Protein AF-A0A218YZU5-F1 (afdb_monomer)

Structure (mmCIF, N/CA/C/O backbone):
data_AF-A0A218YZU5-F1
#
_entry.id   AF-A0A218YZU5-F1
#
loop_
_atom_site.group_PDB
_atom_site.id
_atom_site.type_symbol
_atom_site.label_atom_id
_atom_site.label_alt_id
_atom_site.label_comp_id
_atom_site.label_asym_id
_atom_site.label_entity_id
_atom_site.label_seq_id
_atom_site.pdbx_PDB_ins_code
_atom_site.Cartn_x
_atom_site.Cartn_y
_atom_site.Cartn_z
_atom_site.occupancy
_atom_site.B_iso_or_equiv
_atom_site.auth_seq_id
_atom_site.auth_comp_id
_atom_site.auth_asym_id
_atom_site.auth_atom_id
_atom_site.pdbx_PDB_model_num
ATOM 1 N N . MET A 1 1 ? 10.472 -5.896 26.246 1.00 66.56 1 MET A N 1
ATOM 2 C CA . MET A 1 1 ? 10.755 -4.924 25.165 1.00 66.56 1 MET A CA 1
ATOM 3 C C . MET A 1 1 ? 10.360 -5.569 23.846 1.00 66.56 1 MET A C 1
ATOM 5 O O . MET A 1 1 ? 10.774 -6.700 23.621 1.00 66.56 1 MET A O 1
ATOM 9 N N . LEU A 1 2 ? 9.513 -4.929 23.033 1.00 79.88 2 LEU A N 1
ATOM 10 C CA . LEU A 1 2 ? 9.064 -5.497 21.753 1.00 79.88 2 LEU A CA 1
ATOM 11 C C . LEU A 1 2 ? 10.202 -5.484 20.723 1.00 79.88 2 LEU A C 1
ATOM 13 O O . LEU A 1 2 ? 11.034 -4.580 20.743 1.00 79.88 2 LEU A O 1
ATOM 17 N N . ALA A 1 3 ? 10.222 -6.457 19.813 1.00 79.31 3 ALA A N 1
ATOM 18 C CA . ALA A 1 3 ? 11.140 -6.493 18.677 1.00 79.31 3 ALA A CA 1
ATOM 19 C C . ALA A 1 3 ? 10.351 -6.315 17.373 1.00 79.31 3 ALA A C 1
ATOM 21 O O . ALA A 1 3 ? 9.381 -7.032 17.129 1.00 79.31 3 ALA A O 1
ATOM 22 N N . LEU A 1 4 ? 10.761 -5.355 16.543 1.00 77.00 4 LEU A N 1
ATOM 23 C CA . LEU A 1 4 ? 10.222 -5.141 15.205 1.00 77.00 4 LEU A CA 1
ATOM 24 C C . LEU A 1 4 ? 11.226 -5.643 14.169 1.00 77.00 4 LEU A C 1
ATOM 26 O O . LEU A 1 4 ? 12.218 -4.967 13.895 1.00 77.00 4 LEU A O 1
ATOM 30 N N . ILE A 1 5 ? 10.937 -6.793 13.565 1.00 75.50 5 ILE A N 1
ATOM 31 C CA . ILE A 1 5 ? 11.728 -7.347 12.462 1.00 75.50 5 ILE A CA 1
ATOM 32 C C . ILE A 1 5 ? 11.299 -6.663 11.163 1.00 75.50 5 ILE A C 1
ATOM 34 O O . ILE A 1 5 ? 10.113 -6.619 10.829 1.00 75.50 5 ILE A O 1
ATOM 38 N N . SER A 1 6 ? 12.251 -6.064 10.451 1.00 68.88 6 SER A N 1
ATOM 39 C CA . SER A 1 6 ? 11.956 -5.151 9.350 1.00 68.88 6 SER A CA 1
ATOM 40 C C . SER A 1 6 ? 13.030 -5.171 8.273 1.00 68.88 6 SER A C 1
ATOM 42 O O . SER A 1 6 ? 14.162 -4.788 8.529 1.00 68.88 6 SER A O 1
ATOM 44 N N . ALA A 1 7 ? 12.665 -5.424 7.019 1.00 66.12 7 ALA A N 1
ATOM 45 C CA . ALA A 1 7 ? 13.524 -5.039 5.900 1.00 66.12 7 ALA A CA 1
ATOM 46 C C . ALA A 1 7 ? 13.405 -3.524 5.654 1.00 66.12 7 ALA A C 1
ATOM 48 O O . ALA A 1 7 ? 12.304 -3.010 5.473 1.00 66.12 7 ALA A O 1
ATOM 49 N N . THR A 1 8 ? 14.516 -2.785 5.630 1.00 59.00 8 THR A N 1
ATOM 50 C CA . THR A 1 8 ? 14.527 -1.316 5.451 1.00 59.00 8 THR A CA 1
ATOM 51 C C . THR A 1 8 ? 13.774 -0.800 4.212 1.00 59.00 8 THR A C 1
ATOM 53 O O . THR A 1 8 ? 13.049 0.191 4.360 1.00 59.00 8 THR A O 1
ATOM 56 N N . PRO A 1 9 ? 13.866 -1.429 3.018 1.00 61.28 9 PRO A N 1
ATOM 57 C CA . PRO A 1 9 ? 13.090 -0.987 1.859 1.00 61.28 9 PRO A CA 1
ATOM 58 C C . PRO A 1 9 ? 11.632 -1.451 1.912 1.00 61.28 9 PRO A C 1
ATOM 60 O O . PRO A 1 9 ? 10.825 -0.982 1.114 1.00 61.28 9 PRO A O 1
ATOM 63 N N . SER A 1 10 ? 11.282 -2.371 2.821 1.00 62.34 10 SER A N 1
ATOM 64 C CA . SER A 1 10 ? 9.943 -2.939 2.863 1.00 62.34 10 SER A CA 1
ATOM 65 C C . SER A 1 10 ? 8.947 -1.861 3.275 1.00 62.34 10 SER A C 1
ATOM 67 O O . SER A 1 10 ? 9.001 -1.369 4.411 1.00 62.34 10 SER A O 1
ATOM 69 N N . PRO A 1 11 ? 7.993 -1.518 2.393 1.00 60.53 11 PRO A N 1
ATOM 70 C CA . PRO A 1 11 ? 6.936 -0.602 2.768 1.00 60.53 11 PRO A CA 1
ATOM 71 C C . PRO A 1 11 ? 6.106 -1.244 3.886 1.00 60.53 11 PRO A C 1
ATOM 73 O O . PRO A 1 11 ? 5.687 -0.550 4.802 1.00 60.53 11 PRO A O 1
ATOM 76 N N . PHE A 1 12 ? 6.018 -2.582 3.920 1.00 62.28 12 PHE A N 1
ATOM 77 C CA . PHE A 1 12 ? 5.294 -3.314 4.947 1.00 62.28 12 PHE A CA 1
ATOM 78 C C . PHE A 1 12 ? 5.888 -3.196 6.341 1.00 62.28 12 PHE A C 1
ATOM 80 O O . PHE A 1 12 ? 5.170 -3.068 7.323 1.00 62.28 12 PHE A O 1
ATOM 87 N N . ALA A 1 13 ? 7.209 -3.226 6.440 1.00 66.69 13 ALA A N 1
ATOM 88 C CA . ALA A 1 13 ? 7.867 -3.104 7.727 1.00 66.69 13 ALA A CA 1
ATOM 89 C C . ALA A 1 13 ? 7.903 -1.649 8.225 1.00 66.69 13 ALA A C 1
ATOM 91 O O . ALA A 1 13 ? 7.942 -1.393 9.431 1.00 66.69 13 ALA A O 1
ATOM 92 N N . ARG A 1 14 ? 7.822 -0.681 7.298 1.00 71.81 14 ARG A N 1
ATOM 93 C CA . ARG A 1 14 ? 7.632 0.740 7.621 1.00 71.81 14 ARG A CA 1
ATOM 94 C C . ARG A 1 14 ? 6.295 0.981 8.333 1.00 71.81 14 ARG A C 1
ATOM 96 O O . ARG A 1 14 ? 6.273 1.763 9.278 1.00 71.81 14 ARG A O 1
ATOM 103 N N . LYS A 1 15 ? 5.239 0.243 7.955 1.00 67.06 15 LYS A N 1
ATOM 104 C CA . LYS A 1 15 ? 3.901 0.253 8.587 1.00 67.06 15 LYS A CA 1
ATOM 105 C C . LYS A 1 15 ? 3.975 0.138 10.110 1.00 67.06 15 LYS A C 1
ATOM 107 O O . LYS A 1 15 ? 3.544 1.019 10.846 1.00 67.06 15 LYS A O 1
ATOM 112 N N . ASN A 1 16 ? 4.568 -0.961 10.564 1.00 72.31 16 ASN A N 1
ATOM 113 C CA . ASN A 1 16 ? 4.619 -1.326 11.974 1.00 72.31 16 ASN A CA 1
ATOM 114 C C . ASN A 1 16 ? 5.504 -0.363 12.770 1.00 72.31 16 ASN A C 1
ATOM 116 O O . ASN A 1 16 ? 5.234 -0.088 13.933 1.00 72.31 16 ASN A O 1
ATOM 120 N N . ARG A 1 17 ? 6.544 0.181 12.131 1.00 79.12 17 ARG A N 1
ATOM 121 C CA . ARG A 1 17 ? 7.451 1.148 12.752 1.00 79.12 17 ARG A CA 1
ATOM 122 C C . ARG A 1 17 ? 6.737 2.452 13.084 1.00 79.12 17 ARG A C 1
ATOM 124 O O . ARG A 1 17 ? 6.867 2.926 14.202 1.00 79.12 17 ARG A O 1
ATOM 131 N N . ILE A 1 18 ? 5.965 2.983 12.133 1.00 72.12 18 ILE A N 1
ATOM 132 C CA . ILE A 1 18 ? 5.169 4.200 12.337 1.00 72.12 18 ILE A CA 1
ATOM 133 C C . ILE A 1 18 ? 4.151 3.965 13.456 1.00 72.12 18 ILE A C 1
ATOM 135 O O . ILE A 1 18 ? 4.120 4.726 14.412 1.00 72.12 18 ILE A O 1
ATOM 139 N N . ALA A 1 19 ? 3.398 2.863 13.407 1.00 73.56 19 ALA A N 1
ATOM 140 C CA . ALA A 1 19 ? 2.387 2.558 14.421 1.00 73.56 19 ALA A CA 1
ATOM 141 C C . ALA A 1 19 ? 2.953 2.487 15.854 1.00 73.56 19 ALA A C 1
ATOM 143 O O . ALA A 1 19 ? 2.351 3.018 16.784 1.00 73.56 19 ALA A O 1
ATOM 144 N N . LEU A 1 20 ? 4.114 1.848 16.040 1.00 76.88 20 LEU A N 1
ATOM 145 C CA . LEU A 1 20 ? 4.746 1.735 17.358 1.00 76.88 20 LEU A CA 1
ATOM 146 C C . LEU A 1 20 ? 5.268 3.085 17.869 1.00 76.88 20 LEU A C 1
ATOM 148 O O . LEU A 1 20 ? 5.135 3.365 19.059 1.00 76.88 20 LEU A O 1
ATOM 152 N N . ILE A 1 21 ? 5.810 3.925 16.979 1.00 79.56 21 ILE A N 1
ATOM 153 C CA .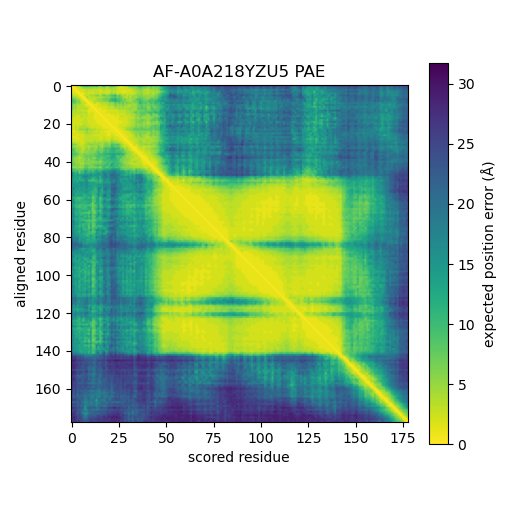 ILE A 1 21 ? 6.268 5.282 17.316 1.00 79.56 21 ILE A CA 1
ATOM 154 C C . ILE A 1 21 ? 5.083 6.163 17.732 1.00 79.56 21 ILE A C 1
ATOM 156 O O . ILE A 1 21 ? 5.111 6.727 18.821 1.00 79.56 21 ILE A O 1
ATOM 160 N N . GLU A 1 22 ? 4.023 6.221 16.921 1.00 69.81 22 GLU A N 1
ATOM 161 C CA . GLU A 1 22 ? 2.836 7.059 17.178 1.00 69.81 22 GLU A CA 1
ATOM 162 C C . GLU A 1 22 ? 2.118 6.694 18.483 1.00 69.81 22 GLU A C 1
ATOM 164 O O . GLU A 1 22 ? 1.532 7.540 19.155 1.00 69.81 22 GLU A O 1
ATOM 169 N N . LYS A 1 23 ? 2.164 5.418 18.874 1.00 73.38 23 LYS A N 1
ATOM 170 C CA . LYS A 1 23 ? 1.561 4.938 20.123 1.00 73.38 23 LYS A CA 1
ATOM 171 C C . LYS A 1 23 ? 2.492 5.047 21.333 1.00 73.38 23 LYS A C 1
ATOM 173 O O . LYS A 1 23 ? 2.110 4.610 22.416 1.00 73.38 23 LYS A O 1
ATOM 178 N N . GLY A 1 24 ? 3.702 5.588 21.167 1.00 79.56 24 GLY A N 1
ATOM 179 C CA . GLY A 1 24 ? 4.696 5.683 22.239 1.00 79.56 24 GLY A CA 1
ATOM 180 C C . GLY A 1 24 ? 5.132 4.318 22.778 1.00 79.56 24 GLY A C 1
ATOM 181 O O . GLY A 1 24 ? 5.534 4.206 23.935 1.00 79.56 24 GLY A O 1
ATOM 182 N N . ILE A 1 25 ? 5.022 3.261 21.970 1.00 80.62 25 ILE A N 1
ATOM 183 C CA . ILE A 1 25 ? 5.321 1.895 22.390 1.00 80.62 25 ILE A CA 1
ATOM 184 C C . ILE A 1 25 ? 6.817 1.643 22.167 1.00 80.62 25 ILE A C 1
ATOM 186 O O . ILE A 1 25 ? 7.259 1.620 21.019 1.00 80.62 25 ILE A O 1
ATOM 190 N N . PRO A 1 26 ? 7.622 1.405 23.216 1.00 83.69 26 PRO A N 1
ATOM 191 C CA . PRO A 1 26 ? 9.051 1.169 23.056 1.00 83.69 26 PRO A CA 1
ATOM 192 C C . PRO A 1 26 ? 9.328 -0.178 22.371 1.00 83.69 26 PRO A C 1
ATOM 194 O O . PRO A 1 26 ? 8.865 -1.238 22.808 1.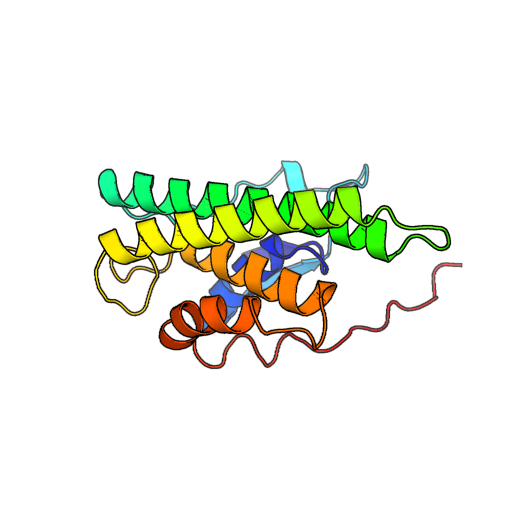00 83.69 26 PRO A O 1
ATOM 197 N N . PHE A 1 27 ? 10.146 -0.150 21.317 1.00 84.06 27 PHE A N 1
ATOM 198 C CA . PHE A 1 27 ? 10.542 -1.337 20.560 1.00 84.06 27 PHE A CA 1
ATOM 199 C C . PHE A 1 27 ? 12.001 -1.271 20.096 1.00 84.06 27 PHE A C 1
ATOM 201 O O . PHE A 1 27 ? 12.581 -0.198 19.937 1.00 84.06 27 PHE A O 1
ATOM 208 N N . LYS A 1 28 ? 12.593 -2.441 19.846 1.00 87.25 28 LYS A N 1
ATOM 209 C CA . LYS A 1 28 ? 13.885 -2.601 19.176 1.00 87.25 28 LYS A CA 1
ATOM 210 C C . LYS A 1 28 ? 13.652 -2.862 17.691 1.00 87.25 28 LYS A C 1
ATOM 212 O O . LYS A 1 28 ? 12.956 -3.814 17.350 1.00 87.25 28 LYS A O 1
ATOM 217 N N . LEU A 1 29 ? 14.245 -2.060 16.809 1.00 81.62 29 LEU A N 1
ATOM 218 C CA . LEU A 1 29 ? 14.258 -2.355 15.376 1.00 81.62 29 LEU A CA 1
ATOM 219 C C . LEU A 1 29 ? 15.339 -3.404 15.077 1.00 81.62 29 LEU A C 1
ATOM 221 O O . LEU A 1 29 ? 16.513 -3.181 15.364 1.00 81.62 29 LEU A O 1
ATOM 225 N N . GLN A 1 30 ? 14.942 -4.528 14.490 1.00 82.94 30 GLN A N 1
ATOM 226 C CA . GLN A 1 30 ? 15.828 -5.573 13.987 1.00 82.94 30 GLN A CA 1
ATOM 227 C C . GLN A 1 30 ? 15.733 -5.583 12.464 1.00 82.94 30 GLN A C 1
ATOM 229 O O . GLN A 1 30 ? 14.703 -5.945 11.895 1.00 82.94 30 GLN A O 1
ATOM 234 N N . THR A 1 31 ? 16.794 -5.131 11.798 1.00 80.00 31 THR A N 1
ATOM 235 C CA . THR A 1 31 ? 16.832 -5.134 10.337 1.00 80.00 31 THR A CA 1
ATOM 236 C C . THR A 1 31 ? 17.156 -6.535 9.841 1.00 80.00 31 THR A C 1
ATOM 238 O O . THR A 1 31 ? 18.211 -7.065 10.168 1.00 80.00 31 THR A O 1
ATOM 241 N N . GLU A 1 32 ? 16.273 -7.119 9.034 1.00 70.50 32 GLU A N 1
ATOM 242 C CA . GLU A 1 32 ? 16.483 -8.444 8.445 1.00 70.50 32 GLU A CA 1
ATOM 243 C C . GLU A 1 32 ? 16.157 -8.470 6.957 1.00 70.50 32 GLU A C 1
ATOM 245 O O . GLU A 1 32 ? 15.417 -7.633 6.436 1.00 70.50 32 GLU A O 1
ATOM 250 N N . VAL A 1 33 ? 16.718 -9.476 6.289 1.00 70.44 33 VAL A N 1
ATOM 251 C CA . VAL A 1 33 ? 16.490 -9.791 4.884 1.00 70.44 33 VAL A CA 1
ATOM 252 C C . VAL A 1 33 ? 15.664 -11.085 4.823 1.00 70.44 33 VAL A C 1
ATOM 254 O O . VAL A 1 33 ? 16.226 -12.163 5.014 1.00 70.44 33 VAL A O 1
ATOM 257 N N . PRO A 1 34 ? 14.341 -11.012 4.567 1.00 60.59 34 PRO A N 1
ATOM 258 C CA . PRO A 1 34 ? 13.432 -12.163 4.658 1.00 60.59 34 PRO A CA 1
ATOM 259 C C . PRO A 1 34 ? 13.754 -13.326 3.715 1.00 60.59 34 PRO A C 1
ATOM 261 O O . PRO A 1 34 ? 13.268 -14.432 3.915 1.00 60.59 34 PRO A O 1
ATOM 264 N N . TRP A 1 35 ? 14.533 -13.075 2.663 1.00 61.44 35 TRP A N 1
ATOM 265 C CA . TRP A 1 35 ? 14.921 -14.071 1.663 1.00 61.44 35 TRP A CA 1
ATOM 266 C C . TRP A 1 35 ? 16.307 -14.683 1.915 1.00 61.44 35 TRP A C 1
ATOM 268 O O . TRP A 1 35 ? 16.806 -15.426 1.074 1.00 61.44 35 TRP A O 1
ATOM 278 N N . HIS A 1 36 ? 16.944 -14.378 3.049 1.00 76.25 36 HIS A N 1
ATOM 279 C CA . HIS A 1 36 ? 18.205 -15.001 3.442 1.00 76.25 36 HIS A CA 1
ATOM 280 C C . HIS A 1 36 ? 17.957 -16.323 4.185 1.00 76.25 36 HIS A C 1
ATOM 282 O O . HIS A 1 36 ? 17.021 -16.428 4.975 1.00 76.25 36 HIS A O 1
ATOM 288 N N . SER A 1 37 ? 18.820 -17.324 3.989 1.00 73.44 37 SER A N 1
ATOM 289 C CA . SER A 1 37 ? 18.681 -18.665 4.592 1.00 73.44 37 SER A CA 1
ATOM 290 C C . SER A 1 37 ? 18.739 -18.677 6.124 1.00 73.44 37 SER A C 1
ATOM 292 O O . SER A 1 37 ? 18.284 -19.626 6.753 1.00 73.44 37 SER A O 1
ATOM 294 N N . THR A 1 38 ? 19.276 -17.617 6.727 1.00 80.75 38 THR A N 1
ATOM 295 C CA . THR A 1 38 ? 19.433 -17.463 8.181 1.00 80.75 38 THR A CA 1
ATOM 296 C C . THR A 1 38 ? 18.347 -16.593 8.826 1.00 80.75 38 THR A C 1
ATOM 298 O O . THR A 1 38 ? 18.531 -16.159 9.960 1.00 80.75 38 THR A O 1
ATOM 301 N N . THR A 1 39 ? 17.256 -16.265 8.121 1.00 76.50 39 THR A N 1
ATOM 302 C CA . THR A 1 39 ? 16.208 -15.388 8.674 1.00 76.50 39 THR A CA 1
ATOM 303 C C . THR A 1 39 ? 15.460 -16.038 9.839 1.00 76.50 39 THR A C 1
ATOM 305 O O . THR A 1 39 ? 15.126 -17.224 9.809 1.00 76.50 39 THR A O 1
ATOM 308 N N . GLU A 1 40 ? 15.133 -15.237 10.853 1.00 78.00 40 GLU A N 1
ATOM 309 C CA . GLU A 1 40 ? 14.307 -15.677 11.980 1.00 78.00 40 GLU A CA 1
ATOM 310 C C . GLU A 1 40 ? 12.823 -15.336 11.795 1.00 78.00 40 GLU A C 1
ATOM 312 O O . GLU A 1 40 ? 11.990 -15.771 12.589 1.00 78.00 40 GLU A O 1
ATOM 317 N N . THR A 1 41 ? 12.471 -14.619 10.719 1.00 68.19 41 THR A N 1
ATOM 318 C CA . THR A 1 41 ? 11.099 -14.181 10.400 1.00 68.19 41 THR A CA 1
ATOM 319 C C . THR A 1 41 ? 10.034 -15.286 10.552 1.00 68.19 41 THR A C 1
ATOM 321 O O . THR A 1 41 ? 8.991 -14.999 11.143 1.00 68.19 41 THR A O 1
ATOM 324 N N . PRO A 1 42 ? 10.255 -16.550 10.119 1.00 73.69 42 PRO A N 1
ATOM 325 C CA . PRO A 1 42 ? 9.258 -17.619 10.259 1.00 73.69 42 PRO A CA 1
ATOM 326 C C . PRO A 1 42 ? 8.883 -17.982 11.706 1.00 73.69 42 PRO A C 1
ATOM 328 O O . PRO A 1 42 ? 7.865 -18.637 11.922 1.00 73.69 42 PRO A O 1
ATOM 331 N N . LYS A 1 43 ? 9.682 -17.575 12.703 1.00 77.19 43 LYS A N 1
ATOM 332 C CA . LYS A 1 43 ? 9.450 -17.886 14.124 1.00 77.19 43 LYS A CA 1
ATOM 333 C C . LYS A 1 43 ? 8.387 -16.990 14.781 1.00 77.19 43 LYS A C 1
ATOM 335 O O . LYS A 1 43 ? 7.964 -17.282 15.897 1.00 77.19 43 LYS A O 1
ATOM 340 N N . TYR A 1 44 ? 7.945 -15.912 14.124 1.00 65.50 44 TYR A N 1
ATOM 341 C CA . TYR A 1 44 ? 7.112 -14.867 14.735 1.00 65.50 44 TYR A CA 1
ATOM 342 C C . TYR A 1 44 ? 5.741 -14.715 14.054 1.00 65.50 44 TYR A C 1
ATOM 344 O O . TYR A 1 44 ? 5.616 -14.837 12.838 1.00 65.50 44 TYR A O 1
ATOM 352 N N . LYS A 1 45 ? 4.694 -14.405 14.841 1.00 55.16 45 LYS A N 1
ATOM 353 C CA . LYS A 1 45 ? 3.334 -14.108 14.342 1.00 55.16 45 LYS A CA 1
ATOM 354 C C . LYS A 1 45 ? 3.094 -12.589 14.274 1.00 55.16 45 LYS A C 1
ATOM 356 O O . LYS A 1 45 ? 3.412 -11.902 15.245 1.00 55.16 45 LYS A O 1
ATOM 361 N N . PRO A 1 46 ? 2.524 -12.047 13.181 1.00 59.41 46 PRO A N 1
ATOM 362 C CA . PRO A 1 46 ? 2.251 -10.615 13.061 1.00 59.41 46 PRO A CA 1
ATOM 363 C C . PRO A 1 46 ? 1.102 -10.158 13.986 1.00 59.41 46 PRO A C 1
ATOM 365 O O . PRO A 1 46 ? 0.188 -10.944 14.248 1.00 59.41 46 PRO A O 1
ATOM 368 N N . PRO A 1 47 ? 1.112 -8.895 14.462 1.00 58.75 47 PRO A N 1
ATOM 369 C CA . PRO A 1 47 ? 0.027 -8.344 15.274 1.00 58.75 47 PRO A CA 1
ATOM 370 C C . PRO A 1 47 ? -1.277 -8.215 14.468 1.00 58.75 47 PRO A C 1
ATOM 372 O O . PRO A 1 47 ? -1.263 -7.885 13.281 1.00 58.75 47 PRO A O 1
ATOM 375 N N . LEU A 1 48 ? -2.414 -8.459 15.125 1.00 59.78 48 LEU A N 1
ATOM 376 C CA . LEU A 1 48 ? -3.754 -8.304 14.552 1.00 59.78 48 LEU A CA 1
ATOM 377 C C . LEU A 1 48 ? -4.238 -6.858 14.754 1.00 59.78 48 LEU A C 1
ATOM 379 O O . LEU A 1 48 ? -4.640 -6.495 15.850 1.00 59.78 48 LEU A O 1
ATOM 383 N N . LEU A 1 49 ? -4.188 -6.042 13.697 1.00 71.81 49 LEU A N 1
ATOM 384 C CA . LEU A 1 49 ? -4.741 -4.676 13.657 1.00 71.81 49 LEU A CA 1
ATOM 385 C C . LEU A 1 49 ? -6.014 -4.657 12.798 1.00 71.81 49 LEU A C 1
ATOM 387 O O . LEU A 1 49 ? -6.030 -4.113 11.691 1.00 71.81 49 LEU A O 1
ATOM 391 N N . ILE A 1 50 ? -7.046 -5.364 13.255 1.00 77.75 50 ILE A N 1
ATOM 392 C CA . ILE A 1 50 ? -8.304 -5.540 12.523 1.00 77.75 50 ILE A CA 1
ATOM 393 C C . ILE A 1 50 ? -9.465 -5.272 13.492 1.00 77.75 50 ILE A C 1
ATOM 395 O O . ILE A 1 50 ? -9.433 -5.859 14.575 1.00 77.75 50 ILE A O 1
ATOM 399 N N . PRO A 1 51 ? -10.475 -4.468 13.103 1.00 78.62 51 PRO A N 1
ATOM 400 C CA . PRO A 1 51 ? -11.658 -4.191 13.924 1.00 78.62 51 PRO A CA 1
ATOM 401 C C . PRO A 1 51 ? -12.411 -5.461 14.324 1.00 78.62 51 PRO A C 1
ATOM 403 O O . PRO A 1 51 ? -12.224 -6.509 13.706 1.00 78.62 51 PRO A O 1
ATOM 406 N N . GLU A 1 52 ? -13.302 -5.393 15.316 1.00 76.50 52 GLU A N 1
ATOM 407 C CA . GLU A 1 52 ? -14.055 -6.566 15.792 1.00 76.50 52 GLU A CA 1
ATOM 408 C C . GLU A 1 52 ? -15.261 -6.931 14.914 1.00 76.50 52 GLU A C 1
ATOM 410 O O . GLU A 1 52 ? -15.530 -8.122 14.691 1.00 76.50 52 GLU A O 1
ATOM 415 N N . ARG A 1 53 ? -15.969 -5.923 14.391 1.00 82.62 53 ARG A N 1
ATOM 416 C CA . ARG A 1 53 ? -17.195 -6.098 13.603 1.00 82.62 53 ARG A CA 1
ATOM 417 C C . ARG A 1 53 ? -16.890 -6.695 12.229 1.00 82.62 53 ARG A C 1
ATOM 419 O O . ARG A 1 53 ? -15.924 -6.318 11.573 1.00 82.62 53 ARG A O 1
ATOM 426 N N . LEU A 1 54 ? -17.718 -7.643 11.785 1.00 84.50 54 LEU A N 1
ATOM 427 C CA . LEU A 1 54 ? -17.458 -8.423 10.569 1.00 84.50 54 LEU A CA 1
ATOM 428 C C . LEU A 1 54 ? -17.369 -7.560 9.304 1.00 84.50 54 LEU A C 1
ATOM 430 O O . LEU A 1 54 ? -16.440 -7.744 8.523 1.00 84.50 54 LEU A O 1
ATOM 434 N N . ASP A 1 55 ? -18.287 -6.615 9.114 1.00 88.38 55 ASP A N 1
ATOM 435 C CA . ASP A 1 55 ? -18.277 -5.763 7.918 1.00 88.38 55 ASP A CA 1
ATOM 436 C C . ASP A 1 55 ? -17.000 -4.915 7.844 1.00 88.38 55 ASP A C 1
ATOM 438 O O . ASP A 1 55 ? -16.391 -4.789 6.784 1.00 88.38 55 ASP A O 1
ATOM 442 N N . ASP A 1 56 ? -16.527 -4.431 8.993 1.00 88.19 56 ASP A N 1
ATOM 443 C CA . ASP A 1 56 ? -15.316 -3.613 9.089 1.00 88.19 56 ASP A CA 1
ATOM 444 C C . ASP A 1 56 ? -14.069 -4.457 8.853 1.00 88.19 56 ASP A C 1
ATOM 446 O O . ASP A 1 56 ? -13.168 -4.047 8.123 1.00 88.19 56 ASP A O 1
ATOM 450 N N . LYS A 1 57 ? -14.047 -5.690 9.381 1.00 86.94 57 LYS A N 1
ATOM 451 C CA . LYS A 1 57 ? -13.016 -6.687 9.054 1.00 86.94 57 LYS A CA 1
ATOM 452 C C . LYS A 1 57 ? -12.929 -6.900 7.548 1.00 86.94 57 LYS A C 1
ATOM 454 O O . LYS A 1 57 ? -11.827 -6.907 6.997 1.00 86.94 57 LYS A O 1
ATOM 459 N N . LEU A 1 58 ? -14.067 -7.099 6.884 1.00 90.38 58 LEU A N 1
ATOM 460 C CA . LEU A 1 58 ? -14.114 -7.332 5.443 1.00 90.38 58 LEU A CA 1
ATOM 461 C C . LEU A 1 58 ? -13.613 -6.110 4.675 1.00 90.38 58 LEU A C 1
ATOM 463 O O . LEU A 1 58 ? -12.746 -6.262 3.813 1.00 90.38 58 LEU A O 1
ATOM 467 N N . LEU A 1 59 ? -14.074 -4.912 5.035 1.00 90.62 59 LEU A N 1
ATOM 468 C CA . LEU A 1 59 ? -13.672 -3.676 4.372 1.00 90.62 59 LEU A CA 1
ATOM 469 C C . LEU A 1 59 ? -12.167 -3.415 4.529 1.00 90.62 59 LEU A C 1
ATOM 471 O O . LEU A 1 59 ? -11.463 -3.167 3.545 1.00 90.62 59 LEU A O 1
ATOM 475 N N . VAL A 1 60 ? -11.645 -3.583 5.747 1.00 89.81 60 VAL A N 1
ATOM 476 C CA . VAL A 1 60 ? -10.213 -3.477 6.052 1.00 89.81 60 VAL A CA 1
ATOM 477 C C . VAL A 1 60 ? -9.395 -4.460 5.214 1.00 89.81 60 VAL A C 1
ATOM 479 O O . VAL A 1 60 ? -8.372 -4.083 4.639 1.00 89.81 60 VAL A O 1
ATOM 482 N N . ARG A 1 61 ? -9.842 -5.715 5.089 1.00 91.00 61 ARG A N 1
ATOM 483 C CA . ARG A 1 61 ? -9.145 -6.732 4.285 1.00 91.00 61 ARG A CA 1
ATOM 484 C C . ARG A 1 61 ? -9.211 -6.452 2.789 1.00 91.00 61 ARG A C 1
ATOM 486 O O . ARG A 1 61 ? -8.208 -6.651 2.109 1.00 91.00 61 ARG A O 1
ATOM 493 N N . GLN A 1 62 ? -10.337 -5.972 2.273 1.00 94.19 62 GLN A N 1
ATOM 494 C CA . GLN A 1 62 ? -10.462 -5.603 0.862 1.00 94.19 62 GLN A CA 1
ATOM 495 C C . GLN A 1 62 ? -9.511 -4.456 0.504 1.00 94.19 62 GLN A C 1
ATOM 497 O O . GLN A 1 62 ? -8.757 -4.564 -0.465 1.00 94.19 62 GLN A O 1
ATOM 502 N N . ILE A 1 63 ? -9.482 -3.396 1.319 1.00 91.75 63 ILE A N 1
ATOM 503 C CA . ILE A 1 63 ? -8.558 -2.269 1.130 1.00 91.75 63 ILE A CA 1
ATOM 504 C C . ILE A 1 63 ? -7.106 -2.746 1.230 1.00 91.75 63 ILE A C 1
ATOM 506 O O . ILE A 1 63 ? -6.281 -2.381 0.388 1.00 91.75 63 ILE A O 1
ATOM 510 N N . GLN A 1 64 ? -6.799 -3.596 2.216 1.00 91.50 64 GLN A N 1
ATOM 511 C CA . GLN A 1 64 ? -5.472 -4.182 2.375 1.00 91.50 64 GLN A CA 1
ATOM 512 C C . GLN A 1 64 ? -5.036 -4.942 1.114 1.00 91.50 64 GLN A C 1
ATOM 514 O O . GLN A 1 64 ? -3.959 -4.672 0.590 1.00 91.50 64 GLN A O 1
ATOM 519 N N . VAL A 1 65 ? -5.861 -5.861 0.605 1.00 94.38 65 VAL A N 1
ATOM 520 C CA . VAL A 1 65 ? -5.521 -6.697 -0.560 1.00 94.38 65 VAL A CA 1
ATOM 521 C C . VAL A 1 65 ? -5.288 -5.849 -1.812 1.00 94.38 65 VAL A C 1
ATOM 523 O O . VAL A 1 65 ? -4.344 -6.105 -2.562 1.00 94.38 65 VAL A O 1
ATOM 526 N N . LEU A 1 66 ? -6.096 -4.807 -2.025 1.00 93.81 66 LEU A N 1
ATOM 527 C CA . LEU A 1 66 ? -5.906 -3.872 -3.138 1.00 93.81 66 LEU A CA 1
ATOM 528 C C . LEU A 1 66 ? -4.575 -3.116 -3.025 1.00 93.81 66 LEU A C 1
ATOM 530 O O . LEU A 1 66 ? -3.833 -3.009 -4.004 1.00 93.81 66 LEU A O 1
ATOM 534 N N . ALA A 1 67 ? -4.254 -2.609 -1.833 1.00 88.81 67 ALA A N 1
ATOM 535 C CA . ALA A 1 67 ? -3.012 -1.884 -1.587 1.00 88.81 67 ALA A CA 1
ATOM 536 C C . ALA A 1 67 ? -1.769 -2.787 -1.676 1.00 88.81 67 ALA A C 1
ATOM 538 O O . ALA A 1 67 ? -0.743 -2.369 -2.218 1.00 88.81 67 ALA A O 1
ATOM 539 N N . ASP A 1 68 ? -1.856 -4.026 -1.198 1.00 89.38 68 ASP A N 1
ATOM 540 C CA . ASP A 1 68 ? -0.757 -4.990 -1.240 1.00 89.38 68 ASP A CA 1
ATOM 541 C C . ASP A 1 68 ? -0.489 -5.452 -2.689 1.00 89.38 68 ASP A C 1
ATOM 543 O O . ASP A 1 68 ? 0.655 -5.413 -3.140 1.00 89.38 68 ASP A O 1
ATOM 547 N N . GLY A 1 69 ? -1.530 -5.725 -3.488 1.00 91.06 69 GLY A N 1
ATOM 548 C CA . GLY A 1 69 ? -1.366 -6.025 -4.921 1.00 91.06 69 GLY A CA 1
ATOM 549 C C . GLY A 1 69 ? -0.792 -4.853 -5.736 1.00 91.06 69 GLY A C 1
ATOM 550 O O . GLY A 1 69 ? -0.061 -5.045 -6.720 1.00 91.06 69 GLY A O 1
ATOM 551 N N . ALA A 1 70 ? -1.072 -3.617 -5.314 1.00 89.56 70 ALA A N 1
ATOM 552 C CA . ALA A 1 70 ? -0.423 -2.435 -5.866 1.00 89.56 70 ALA A CA 1
ATOM 553 C C . ALA A 1 70 ? 1.061 -2.351 -5.457 1.00 89.56 70 ALA A C 1
ATOM 555 O O . ALA A 1 70 ? 1.887 -2.012 -6.306 1.00 89.56 70 ALA A O 1
ATOM 556 N N . CYS A 1 71 ? 1.419 -2.711 -4.216 1.00 86.44 71 CYS A N 1
ATOM 557 C CA . CYS A 1 71 ? 2.818 -2.793 -3.769 1.00 86.44 71 CYS A CA 1
ATOM 558 C C . CYS A 1 71 ? 3.615 -3.799 -4.606 1.00 86.44 71 CYS A C 1
ATOM 560 O O . CYS A 1 71 ? 4.687 -3.456 -5.105 1.00 86.44 71 CYS A O 1
ATOM 562 N N . ASP A 1 72 ? 3.070 -4.995 -4.833 1.00 88.12 72 ASP A N 1
ATOM 563 C CA . ASP A 1 72 ? 3.717 -6.024 -5.659 1.00 88.12 72 ASP A CA 1
ATOM 564 C C . ASP A 1 72 ? 3.976 -5.511 -7.078 1.00 88.12 72 ASP A C 1
ATOM 566 O O . ASP A 1 72 ? 5.066 -5.650 -7.638 1.00 88.12 72 ASP A O 1
ATOM 570 N N . THR A 1 73 ? 2.976 -4.838 -7.651 1.00 90.50 73 THR A N 1
ATOM 571 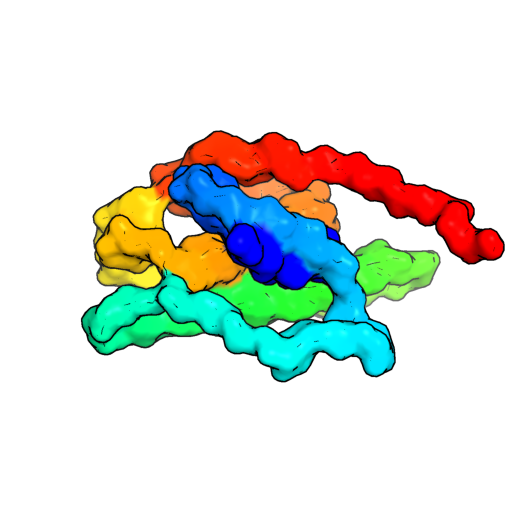C CA . THR A 1 73 ? 3.093 -4.234 -8.979 1.00 90.50 73 THR A CA 1
ATOM 572 C C . THR A 1 73 ? 4.170 -3.150 -9.008 1.00 90.50 73 THR A C 1
ATOM 574 O O . THR A 1 73 ? 4.965 -3.109 -9.947 1.00 90.50 73 THR A O 1
ATOM 577 N N . MET A 1 74 ? 4.237 -2.304 -7.980 1.00 86.56 74 MET A N 1
ATOM 578 C CA . MET A 1 74 ? 5.248 -1.254 -7.869 1.00 86.56 74 MET A CA 1
ATOM 579 C C . MET A 1 74 ? 6.659 -1.800 -7.639 1.00 86.56 74 MET A C 1
ATOM 581 O O . MET A 1 74 ? 7.617 -1.187 -8.106 1.00 86.56 74 MET A O 1
ATOM 585 N N . GLY A 1 75 ? 6.807 -2.956 -6.988 1.00 85.69 75 GLY A N 1
ATOM 586 C CA . GLY A 1 75 ? 8.096 -3.645 -6.870 1.00 85.69 75 GLY A CA 1
ATOM 587 C C . GLY A 1 75 ? 8.630 -4.071 -8.234 1.00 85.69 75 GLY A C 1
ATOM 588 O O . GLY A 1 75 ? 9.792 -3.832 -8.556 1.00 85.69 75 GLY A O 1
ATOM 589 N N . LEU A 1 76 ? 7.756 -4.609 -9.088 1.00 87.06 76 LEU A N 1
ATOM 590 C CA . LEU A 1 76 ? 8.126 -4.950 -10.461 1.00 87.06 76 LEU A CA 1
ATOM 591 C C . LEU A 1 76 ? 8.457 -3.701 -11.291 1.00 87.06 76 LEU A C 1
ATOM 593 O O . LEU A 1 76 ? 9.409 -3.724 -12.067 1.00 87.06 76 LEU A O 1
ATOM 597 N N . VAL A 1 77 ? 7.701 -2.610 -11.121 1.00 86.25 77 VAL A N 1
ATOM 598 C CA . VAL A 1 77 ? 8.010 -1.323 -11.768 1.00 86.25 77 VAL A CA 1
ATOM 599 C C . VAL A 1 77 ? 9.388 -0.829 -11.341 1.00 86.25 77 VAL A C 1
ATOM 601 O O . VAL A 1 77 ? 10.172 -0.440 -12.195 1.00 86.25 77 VAL A O 1
ATOM 604 N N . PHE A 1 78 ? 9.715 -0.888 -10.050 1.00 85.44 78 PHE A N 1
ATOM 605 C CA . PHE A 1 78 ? 11.025 -0.484 -9.549 1.00 85.44 78 PHE A CA 1
ATOM 606 C C . PHE A 1 78 ? 12.159 -1.260 -10.233 1.00 85.44 78 PHE A C 1
ATOM 608 O O . PHE A 1 78 ? 13.076 -0.648 -10.782 1.00 85.44 78 PHE A O 1
ATOM 615 N N . PHE A 1 79 ? 12.066 -2.589 -10.303 1.00 85.25 79 PHE A N 1
ATOM 616 C CA . PHE A 1 79 ? 13.078 -3.392 -10.994 1.00 85.25 79 PHE A CA 1
ATOM 617 C C . PHE A 1 79 ? 13.170 -3.078 -12.491 1.00 85.25 79 PHE A C 1
ATOM 619 O O . PHE A 1 79 ? 14.274 -2.997 -13.026 1.00 85.25 79 PHE A O 1
ATOM 626 N N . GLU A 1 80 ? 12.042 -2.834 -13.163 1.00 87.44 80 GLU A N 1
ATOM 627 C CA . GLU A 1 80 ? 12.041 -2.395 -14.563 1.00 87.44 80 GLU A CA 1
ATOM 628 C C . GLU A 1 80 ? 12.735 -1.030 -14.714 1.00 87.44 80 GLU A C 1
ATOM 630 O O . GLU A 1 80 ? 13.550 -0.843 -15.615 1.00 87.44 80 GLU A O 1
ATOM 635 N N . THR A 1 81 ? 12.501 -0.085 -13.795 1.00 80.56 81 THR A N 1
ATOM 636 C CA . THR A 1 81 ? 13.157 1.234 -13.822 1.00 80.56 81 THR A CA 1
ATOM 637 C C . THR A 1 81 ? 14.661 1.168 -13.557 1.00 80.56 81 THR A C 1
ATOM 639 O O . THR A 1 81 ? 15.398 2.002 -14.087 1.00 80.56 81 THR A O 1
ATOM 642 N N . MET A 1 82 ? 15.120 0.160 -12.809 1.00 81.25 82 MET A N 1
ATOM 643 C CA . MET A 1 82 ? 16.537 -0.084 -12.530 1.00 81.25 82 MET A CA 1
ATOM 644 C C . MET A 1 82 ? 17.281 -0.790 -13.668 1.00 81.25 82 MET A C 1
ATOM 646 O O . MET A 1 82 ? 18.509 -0.868 -13.622 1.00 81.25 82 MET A O 1
ATOM 650 N N . LYS A 1 83 ? 16.588 -1.305 -14.693 1.00 84.06 83 LYS A N 1
ATOM 651 C CA . LYS A 1 83 ? 17.268 -1.913 -15.842 1.00 84.06 83 LYS A CA 1
ATOM 652 C C . LYS A 1 83 ? 18.173 -0.892 -16.535 1.00 84.06 83 LYS A C 1
ATOM 654 O O . LYS A 1 83 ? 17.737 0.208 -16.869 1.00 84.06 83 LYS A O 1
ATOM 659 N N . GLY A 1 84 ? 19.414 -1.303 -16.802 1.00 80.94 84 GLY A N 1
ATOM 660 C CA . GLY A 1 84 ? 20.394 -0.526 -17.571 1.00 80.94 84 GLY A CA 1
ATOM 661 C C . GLY A 1 84 ? 20.185 -0.561 -19.092 1.00 80.94 84 GLY A C 1
ATOM 662 O O . GLY A 1 84 ? 20.894 0.130 -19.811 1.00 80.94 84 GLY A O 1
ATOM 663 N N . GLY A 1 85 ? 19.234 -1.365 -19.581 1.00 85.62 85 GLY A N 1
ATOM 664 C CA . GLY A 1 85 ? 18.867 -1.469 -20.997 1.00 85.62 85 GLY A CA 1
ATOM 665 C C . GLY A 1 85 ? 17.487 -0.879 -21.307 1.00 85.62 85 GLY A C 1
ATOM 666 O O . GLY A 1 85 ? 16.911 -0.139 -20.508 1.00 85.62 85 GLY A O 1
ATOM 667 N N . THR A 1 86 ? 16.942 -1.235 -22.472 1.00 85.75 86 THR A N 1
ATOM 668 C CA . THR A 1 86 ? 15.628 -0.765 -22.932 1.00 85.75 86 THR A CA 1
ATOM 669 C C . THR A 1 86 ? 14.504 -1.252 -22.018 1.00 85.75 86 THR A C 1
ATOM 671 O O . THR A 1 86 ? 14.435 -2.430 -21.663 1.00 85.75 86 THR A O 1
ATOM 674 N N . LYS A 1 87 ? 13.606 -0.333 -21.661 1.00 90.25 87 LYS A N 1
ATOM 675 C CA . LYS A 1 87 ? 12.430 -0.576 -20.818 1.00 90.25 87 LYS A CA 1
ATOM 676 C C . LYS A 1 87 ? 11.199 -0.733 -21.696 1.00 90.25 87 LYS A C 1
ATOM 678 O O . LYS A 1 87 ? 11.081 -0.069 -22.724 1.00 90.25 87 LYS A O 1
ATOM 683 N N . SER A 1 88 ? 10.283 -1.613 -21.305 1.00 92.06 88 SER A N 1
ATOM 684 C CA . SER A 1 88 ? 9.037 -1.792 -22.055 1.00 92.06 88 SER A CA 1
ATOM 685 C C . SER A 1 88 ? 7.976 -0.793 -21.592 1.00 92.06 88 SER A C 1
ATOM 687 O O . SER A 1 88 ? 7.305 -1.003 -20.580 1.00 92.06 88 SER A O 1
ATOM 689 N N . GLU A 1 89 ? 7.775 0.268 -22.372 1.00 88.38 89 GLU A N 1
ATOM 690 C CA . GLU A 1 89 ? 6.738 1.280 -22.115 1.00 88.38 89 GLU A CA 1
ATOM 691 C C . GLU A 1 89 ? 5.323 0.676 -22.089 1.00 88.38 89 GLU A C 1
ATOM 693 O O . GLU A 1 89 ? 4.502 0.990 -21.227 1.00 88.38 89 GLU A O 1
ATOM 698 N N . GLU A 1 90 ? 5.041 -0.279 -22.974 1.00 91.94 90 GLU A N 1
ATOM 699 C CA . GLU A 1 90 ? 3.761 -0.998 -23.027 1.00 91.94 90 GLU A CA 1
ATOM 700 C C . GLU A 1 90 ? 3.518 -1.847 -21.772 1.00 91.94 90 GLU A C 1
ATOM 702 O O . GLU A 1 90 ? 2.388 -1.992 -21.288 1.00 91.94 90 GLU A O 1
ATOM 707 N N . TRP A 1 91 ? 4.574 -2.452 -21.227 1.00 92.25 91 TRP A N 1
ATOM 708 C CA . TRP A 1 91 ? 4.492 -3.195 -19.977 1.00 92.25 91 TRP A CA 1
ATOM 709 C C . TRP A 1 91 ? 4.308 -2.247 -18.788 1.00 92.25 91 TRP A C 1
ATOM 711 O O . TRP A 1 91 ? 3.414 -2.487 -17.972 1.00 92.25 91 TRP A O 1
ATOM 721 N N . LEU A 1 92 ? 5.064 -1.146 -18.730 1.00 88.50 92 LEU A N 1
ATOM 722 C CA . LEU A 1 92 ? 4.942 -0.118 -17.690 1.00 88.50 92 LEU A CA 1
ATOM 723 C C . LEU A 1 92 ? 3.531 0.482 -17.662 1.00 88.50 92 LEU A C 1
ATOM 725 O O . LEU A 1 92 ? 2.891 0.497 -16.611 1.00 88.50 92 LEU A O 1
ATOM 729 N N . SER A 1 93 ? 2.987 0.860 -18.820 1.00 86.12 93 SER A N 1
ATOM 730 C CA . SER A 1 93 ? 1.619 1.378 -18.959 1.00 86.12 93 SER A CA 1
ATOM 731 C C . SER A 1 93 ? 0.567 0.416 -18.387 1.00 86.12 93 SER A C 1
ATOM 733 O O . SER A 1 93 ? -0.286 0.804 -17.580 1.00 86.12 93 SER A O 1
ATOM 735 N N . ARG A 1 94 ? 0.665 -0.884 -18.707 1.00 88.94 94 ARG A N 1
ATOM 736 C CA . ARG A 1 94 ? -0.238 -1.909 -18.150 1.00 88.94 94 ARG A CA 1
ATOM 737 C C . ARG A 1 94 ? -0.116 -2.033 -16.632 1.00 88.94 94 ARG A C 1
ATOM 739 O O . ARG A 1 94 ? -1.132 -2.252 -15.969 1.00 88.94 94 ARG A O 1
ATOM 746 N N . ARG A 1 95 ? 1.095 -1.915 -16.079 1.00 89.69 95 ARG A N 1
ATOM 747 C CA . ARG A 1 95 ? 1.344 -1.977 -14.629 1.00 89.69 95 ARG A CA 1
ATOM 748 C C . ARG A 1 95 ? 0.776 -0.753 -13.923 1.00 89.69 95 ARG A C 1
ATOM 750 O O . ARG A 1 95 ? 0.028 -0.921 -12.963 1.00 89.69 95 ARG A O 1
ATOM 757 N N . TYR A 1 96 ? 1.010 0.446 -14.450 1.00 87.38 96 TYR A N 1
ATOM 758 C CA . TYR A 1 96 ? 0.425 1.673 -13.909 1.00 87.38 96 TYR A CA 1
ATOM 759 C C . TYR A 1 96 ? -1.099 1.655 -13.935 1.00 87.38 96 TYR A C 1
ATOM 761 O O . TYR A 1 96 ? -1.727 2.017 -12.944 1.00 87.38 96 TYR A O 1
ATOM 769 N N . ARG A 1 97 ? -1.715 1.141 -15.005 1.00 87.25 97 ARG A N 1
ATOM 770 C CA . ARG A 1 97 ? -3.174 0.975 -15.056 1.00 87.25 97 ARG A CA 1
ATOM 771 C C . ARG A 1 97 ? -3.702 0.071 -13.935 1.00 87.25 97 ARG A C 1
ATOM 773 O O . ARG A 1 97 ? -4.747 0.374 -13.370 1.00 87.25 97 ARG A O 1
ATOM 780 N N . LYS A 1 98 ? -2.989 -1.008 -13.585 1.00 88.94 98 LYS A N 1
ATOM 781 C CA . LYS A 1 98 ? -3.364 -1.885 -12.459 1.00 88.94 98 LYS A CA 1
ATOM 782 C C . LYS A 1 98 ? -3.242 -1.174 -11.112 1.00 88.94 98 LYS A C 1
ATOM 784 O O . LYS A 1 98 ? -4.165 -1.266 -10.312 1.00 88.94 98 LYS A O 1
ATOM 789 N N . VAL A 1 99 ? -2.148 -0.442 -10.888 1.00 88.38 99 VAL A N 1
ATOM 790 C CA . VAL A 1 99 ? -1.945 0.349 -9.659 1.00 88.38 99 VAL A CA 1
ATOM 791 C C . VAL A 1 99 ? -3.043 1.401 -9.516 1.00 88.38 99 VAL A C 1
ATOM 793 O O . VAL A 1 99 ? -3.699 1.466 -8.483 1.00 88.38 99 VAL A O 1
ATOM 796 N N . ASN A 1 100 ? -3.310 2.166 -10.575 1.00 85.12 100 ASN A N 1
ATOM 797 C CA . ASN A 1 100 ? -4.352 3.191 -10.574 1.00 85.12 100 ASN A CA 1
ATOM 798 C C . ASN A 1 100 ? -5.744 2.591 -10.336 1.00 85.12 100 ASN A C 1
ATOM 800 O O . ASN A 1 100 ? -6.514 3.138 -9.552 1.00 85.12 100 ASN A O 1
ATOM 804 N N . GLY A 1 101 ? -6.054 1.453 -10.966 1.00 86.50 101 GLY A N 1
ATOM 805 C CA . GLY A 1 101 ? -7.311 0.738 -10.743 1.00 86.50 101 GLY A CA 1
ATOM 806 C C . GLY A 1 101 ? -7.469 0.251 -9.301 1.00 86.50 101 GLY A C 1
ATOM 807 O O . GLY A 1 101 ? -8.530 0.435 -8.712 1.00 86.50 101 GLY A O 1
ATOM 808 N N . ALA A 1 102 ? -6.408 -0.302 -8.705 1.00 90.75 102 ALA A N 1
ATOM 809 C CA . ALA A 1 102 ? -6.422 -0.749 -7.313 1.00 90.75 102 ALA A CA 1
ATOM 810 C C . ALA A 1 102 ? -6.635 0.415 -6.331 1.00 90.75 102 ALA A C 1
ATOM 812 O O . ALA A 1 102 ? -7.419 0.290 -5.392 1.00 90.75 102 ALA A O 1
ATOM 813 N N . LEU A 1 103 ? -5.992 1.564 -6.569 1.00 86.69 103 LEU A N 1
ATOM 814 C CA . LEU A 1 103 ? -6.172 2.761 -5.745 1.00 86.69 103 LEU A CA 1
ATOM 815 C C . LEU A 1 103 ? -7.579 3.353 -5.886 1.00 86.69 103 LEU A C 1
ATOM 817 O O . LEU A 1 103 ? -8.195 3.696 -4.883 1.00 86.69 103 LEU A O 1
ATOM 8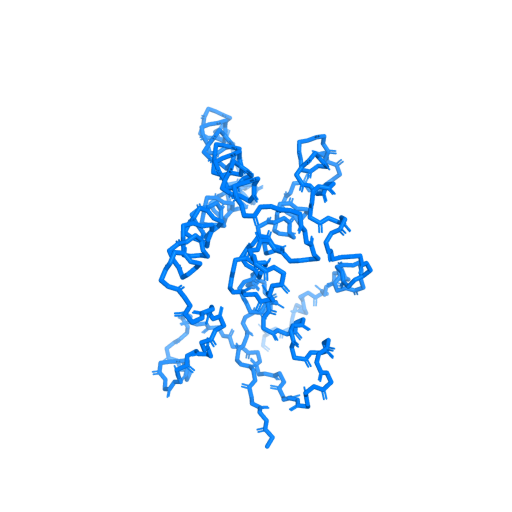21 N N . ALA A 1 104 ? -8.112 3.429 -7.105 1.00 86.19 104 ALA A N 1
ATOM 822 C CA . ALA A 1 104 ? -9.472 3.908 -7.333 1.00 86.19 104 ALA A CA 1
ATOM 823 C C . ALA A 1 104 ? -10.521 3.002 -6.666 1.00 86.19 104 ALA A C 1
ATOM 825 O O . ALA A 1 104 ? -11.455 3.497 -6.038 1.00 86.19 104 ALA A O 1
ATOM 826 N N . ALA A 1 105 ? -10.347 1.679 -6.749 1.00 90.81 105 ALA A N 1
ATOM 827 C CA . ALA A 1 105 ? -11.224 0.727 -6.073 1.00 90.81 105 ALA A CA 1
ATOM 828 C C . ALA A 1 105 ? -11.156 0.880 -4.545 1.00 90.81 105 ALA A C 1
ATOM 830 O O . ALA A 1 105 ? -12.190 0.934 -3.884 1.00 90.81 105 ALA A O 1
ATOM 831 N N . ALA A 1 106 ? -9.950 1.013 -3.988 1.00 89.69 106 ALA A N 1
ATOM 832 C CA . ALA A 1 106 ? -9.769 1.203 -2.554 1.00 89.69 106 ALA A CA 1
ATOM 833 C C . ALA A 1 106 ? -10.364 2.539 -2.068 1.00 89.69 106 ALA A C 1
ATOM 835 O O . ALA A 1 106 ? -10.936 2.581 -0.985 1.00 89.69 106 ALA A O 1
ATOM 836 N N . ASP A 1 107 ? -10.302 3.611 -2.864 1.00 87.31 107 ASP A N 1
ATOM 837 C CA . ASP A 1 107 ? -10.991 4.876 -2.558 1.00 87.31 107 ASP A CA 1
ATOM 838 C C . ASP A 1 107 ? -12.511 4.731 -2.556 1.00 87.31 107 ASP A C 1
ATOM 840 O O . ASP A 1 107 ? -13.182 5.317 -1.709 1.00 87.31 107 ASP A O 1
ATOM 844 N N . GLY A 1 108 ? -13.053 3.947 -3.491 1.00 88.75 108 GLY A N 1
ATOM 845 C CA . GLY A 1 108 ? -14.471 3.604 -3.509 1.00 88.75 108 GLY A CA 1
ATOM 846 C C . GLY A 1 108 ? -14.904 2.951 -2.198 1.00 88.75 108 GLY A C 1
ATOM 847 O O . GLY A 1 108 ? -15.898 3.369 -1.617 1.00 88.75 108 GLY A O 1
ATOM 848 N N . LEU A 1 109 ? -14.116 1.997 -1.694 1.00 90.62 109 LEU A N 1
ATOM 849 C CA . LEU A 1 109 ? -14.383 1.313 -0.425 1.00 90.62 109 LEU A CA 1
ATOM 850 C C . LEU A 1 109 ? -14.285 2.253 0.782 1.00 90.62 109 LEU A C 1
ATOM 852 O O . LEU A 1 109 ? -15.181 2.248 1.620 1.00 90.62 109 LEU A O 1
ATOM 856 N N . VAL A 1 110 ? -13.255 3.102 0.849 1.00 87.69 110 VAL A N 1
ATOM 857 C CA . VAL A 1 110 ? -13.099 4.088 1.939 1.00 87.69 110 VAL A CA 1
ATOM 858 C C . VAL A 1 110 ? -14.299 5.036 1.996 1.00 87.69 110 VAL A C 1
ATOM 860 O O . VAL A 1 110 ? -14.813 5.332 3.065 1.00 87.69 110 VAL A O 1
ATOM 863 N N . ARG A 1 111 ? -14.839 5.461 0.848 1.00 86.19 111 ARG A N 1
ATOM 864 C CA . ARG A 1 111 ? -16.044 6.310 0.829 1.00 86.19 111 ARG A CA 1
ATOM 865 C C . ARG A 1 111 ? -17.275 5.624 1.426 1.00 86.19 111 ARG A C 1
ATOM 867 O O . ARG A 1 111 ? -18.165 6.318 1.906 1.00 86.19 111 ARG A O 1
ATOM 874 N N . THR A 1 112 ? -17.339 4.291 1.406 1.00 86.50 112 THR A N 1
ATOM 875 C CA . THR A 1 112 ? -18.453 3.549 2.020 1.00 86.50 112 THR A CA 1
ATOM 876 C C . THR A 1 112 ? -18.349 3.439 3.539 1.00 86.50 112 THR A C 1
ATOM 878 O O . THR A 1 112 ? -19.371 3.207 4.177 1.00 86.50 112 THR A O 1
ATOM 881 N N . SER A 1 113 ? -17.166 3.644 4.135 1.00 80.75 113 SER A N 1
ATOM 882 C CA . SER A 1 113 ? -17.014 3.612 5.597 1.00 80.75 113 SER A CA 1
ATOM 883 C C . SER A 1 113 ? -17.441 4.904 6.294 1.00 80.75 113 SER A C 1
ATOM 885 O O . SER A 1 113 ? -17.475 4.936 7.520 1.00 80.75 113 SER A O 1
ATOM 887 N N . GLY A 1 114 ? -17.746 5.962 5.536 1.00 76.75 114 GLY A N 1
ATOM 888 C CA . GLY A 1 114 ? -18.017 7.297 6.068 1.00 76.75 114 GLY A CA 1
ATOM 889 C C . GLY A 1 114 ? -16.748 8.121 6.305 1.00 76.75 114 GLY A C 1
ATOM 890 O O . GLY A 1 114 ? -15.646 7.720 5.932 1.00 76.75 114 GLY A O 1
ATOM 891 N N . GLU A 1 115 ? -16.921 9.305 6.892 1.00 74.31 115 GLU A N 1
ATOM 892 C CA . GLU A 1 115 ? -15.823 10.216 7.230 1.00 74.31 115 GLU A CA 1
ATOM 893 C C . GLU A 1 115 ? -15.221 9.873 8.600 1.00 74.31 115 GLU A C 1
ATOM 895 O O . GLU A 1 115 ? -15.934 9.510 9.534 1.00 74.31 115 GLU A O 1
ATOM 900 N N . GLY A 1 116 ? -13.901 10.005 8.724 1.00 72.69 116 GLY A N 1
ATOM 901 C CA . GLY A 1 116 ? -13.161 9.725 9.951 1.00 72.69 116 GLY A CA 1
ATOM 902 C C . GLY A 1 116 ? -11.674 10.039 9.794 1.00 72.69 116 GLY A C 1
ATOM 903 O O . GLY A 1 116 ? -11.201 10.340 8.696 1.00 72.69 116 GLY A O 1
ATOM 904 N N . ARG A 1 117 ? -10.925 9.967 10.897 1.00 73.06 117 ARG A N 1
ATOM 905 C CA . ARG A 1 117 ? -9.462 10.135 10.925 1.00 73.06 117 ARG A CA 1
ATOM 906 C C . ARG A 1 117 ? -8.736 8.934 10.321 1.00 73.06 117 ARG A C 1
ATOM 908 O O . ARG A 1 117 ? -7.614 9.085 9.858 1.00 73.06 117 ARG A O 1
ATOM 915 N N . PHE A 1 118 ? -9.350 7.755 10.329 1.00 79.69 118 PHE A N 1
ATOM 916 C CA . PHE A 1 118 ? -8.796 6.534 9.740 1.00 79.69 118 PHE A CA 1
ATOM 917 C C . PHE A 1 118 ? -9.701 5.981 8.639 1.00 79.69 118 PHE A C 1
ATOM 919 O O . PHE A 1 118 ? -10.880 6.318 8.554 1.00 79.69 118 PHE A O 1
ATOM 926 N N . LEU A 1 119 ? -9.132 5.134 7.779 1.00 83.50 119 LEU A N 1
ATOM 927 C CA . LEU A 1 119 ? -9.750 4.674 6.535 1.00 83.50 119 LEU A CA 1
ATOM 928 C C . LEU A 1 119 ? -11.023 3.852 6.724 1.00 83.50 119 LEU A C 1
ATOM 930 O O . LEU A 1 119 ? -11.794 3.756 5.776 1.00 83.50 119 LEU A O 1
ATOM 934 N N . VAL A 1 120 ? -11.200 3.201 7.875 1.00 85.88 120 VAL A N 1
ATOM 935 C CA . VAL A 1 120 ? -12.387 2.402 8.192 1.00 85.88 120 VAL A CA 1
ATOM 936 C C . VAL A 1 120 ? -12.764 2.637 9.651 1.00 85.88 120 VAL A C 1
ATOM 938 O O . VAL A 1 120 ? -11.932 2.465 10.537 1.00 85.88 120 VAL A O 1
ATOM 941 N N . CYS A 1 121 ? -14.024 3.009 9.893 1.00 78.69 121 CYS A N 1
ATOM 942 C CA . CYS A 1 121 ? -14.641 3.101 11.226 1.00 78.69 121 CYS A CA 1
ATOM 943 C C . CYS A 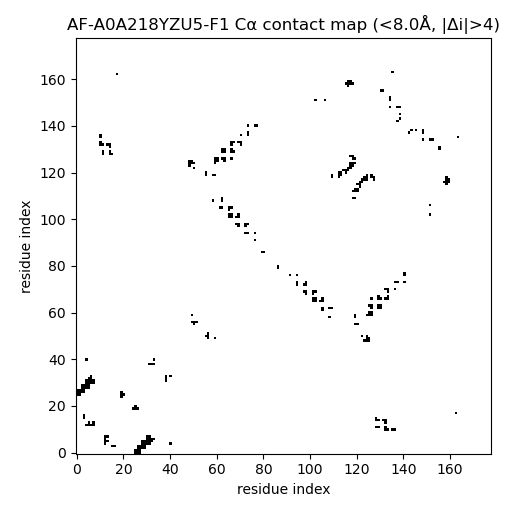1 121 ? -13.907 3.968 12.250 1.00 78.69 121 CYS A C 1
ATOM 945 O O . CYS A 1 121 ? -14.026 3.732 13.448 1.00 78.69 121 CYS A O 1
ATOM 947 N N . ASP A 1 122 ? -13.154 4.963 11.780 1.00 79.44 122 ASP A N 1
ATOM 948 C CA . ASP A 1 122 ? -12.338 5.832 12.629 1.00 79.44 122 ASP A CA 1
ATOM 949 C C . ASP A 1 122 ? -11.391 5.061 13.577 1.00 79.44 122 ASP A C 1
ATOM 951 O O . ASP A 1 122 ? -10.977 5.556 14.629 1.00 79.44 122 ASP A O 1
ATOM 955 N N . GLU A 1 123 ? -10.996 3.846 13.178 1.00 79.81 123 GLU A N 1
ATOM 956 C CA . GLU A 1 123 ? -10.057 2.992 13.896 1.00 79.81 123 GLU A CA 1
ATOM 957 C C . GLU A 1 123 ? -8.827 2.703 13.029 1.00 79.81 123 GLU A C 1
ATOM 959 O O . GLU A 1 123 ? -8.920 2.319 11.864 1.00 79.81 123 GLU A O 1
ATOM 964 N N . PHE A 1 124 ? -7.640 2.872 13.612 1.00 79.06 124 PHE A N 1
ATOM 965 C CA . PHE A 1 124 ? -6.390 2.594 12.917 1.00 79.06 124 PHE A CA 1
ATOM 966 C C . PHE A 1 124 ? -6.210 1.089 12.700 1.00 79.06 124 PHE A C 1
ATOM 968 O O . PHE A 1 124 ? -6.120 0.317 13.656 1.00 79.06 124 PHE A O 1
ATOM 975 N N . SER A 1 125 ? -6.087 0.677 11.441 1.00 82.31 125 SER A N 1
ATOM 976 C CA . SER A 1 125 ? -6.111 -0.729 11.038 1.00 82.31 125 SER A CA 1
ATOM 977 C C . SER A 1 125 ? -5.002 -1.082 10.041 1.00 82.31 125 SER A C 1
ATOM 979 O O . SER A 1 125 ? -4.249 -0.231 9.559 1.00 82.31 125 SER A O 1
ATOM 981 N N . VAL A 1 126 ? -4.921 -2.364 9.660 1.00 83.19 126 VAL A N 1
ATOM 982 C CA . VAL A 1 126 ? -4.044 -2.817 8.564 1.00 83.19 126 VAL A CA 1
ATOM 983 C C . VAL A 1 126 ? -4.352 -2.145 7.217 1.00 83.19 126 VAL A C 1
ATOM 985 O O . VAL A 1 126 ? -3.474 -2.124 6.353 1.00 83.19 126 VAL A O 1
ATOM 988 N N . ALA A 1 127 ? -5.546 -1.572 7.024 1.00 86.69 127 ALA A N 1
ATOM 989 C CA . ALA A 1 127 ? -5.898 -0.851 5.802 1.00 86.69 127 ALA A CA 1
ATOM 990 C C . ALA A 1 127 ? -5.140 0.479 5.688 1.00 86.69 127 ALA A C 1
ATOM 992 O O . ALA A 1 127 ? -4.505 0.722 4.660 1.00 86.69 127 ALA A O 1
ATOM 993 N N . ASP A 1 128 ? -5.137 1.301 6.743 1.00 83.62 128 ASP A N 1
ATOM 994 C CA . ASP A 1 128 ? -4.406 2.582 6.822 1.00 83.62 128 ASP A CA 1
ATOM 995 C C . ASP A 1 128 ? -2.928 2.381 6.531 1.00 83.62 128 ASP A C 1
ATOM 997 O O . ASP A 1 128 ? -2.290 3.020 5.690 1.00 83.62 128 ASP A O 1
ATOM 1001 N N . ILE A 1 129 ? -2.425 1.371 7.211 1.00 79.38 129 ILE A N 1
ATOM 1002 C CA . ILE A 1 129 ? -1.093 0.840 7.129 1.00 79.38 129 ILE A CA 1
ATOM 1003 C C . ILE A 1 129 ? -0.744 0.432 5.676 1.00 79.38 129 ILE A C 1
ATOM 1005 O O . ILE A 1 129 ? 0.291 0.841 5.130 1.00 79.38 129 ILE A O 1
ATOM 1009 N N . ALA A 1 130 ? -1.598 -0.355 5.016 1.00 85.06 130 ALA A N 1
ATOM 1010 C CA . ALA A 1 130 ? -1.392 -0.795 3.639 1.00 85.06 130 ALA A CA 1
ATOM 1011 C C . ALA A 1 130 ? -1.449 0.349 2.636 1.00 85.06 130 ALA A C 1
ATOM 1013 O O . ALA A 1 130 ? -0.588 0.441 1.755 1.00 85.06 130 ALA A O 1
ATOM 1014 N N . ARG A 1 131 ? -2.383 1.275 2.832 1.00 85.44 131 ARG A N 1
ATOM 1015 C CA . ARG A 1 131 ? -2.548 2.448 1.982 1.00 85.44 131 ARG A CA 1
ATOM 1016 C C . ARG A 1 131 ? -1.365 3.409 2.081 1.00 85.44 131 ARG A C 1
ATOM 1018 O O . ARG A 1 131 ? -0.796 3.778 1.055 1.00 85.44 131 ARG A O 1
ATOM 1025 N N . GLY A 1 132 ? -0.918 3.738 3.292 1.00 80.06 132 GLY A N 1
ATOM 1026 C CA . GLY A 1 13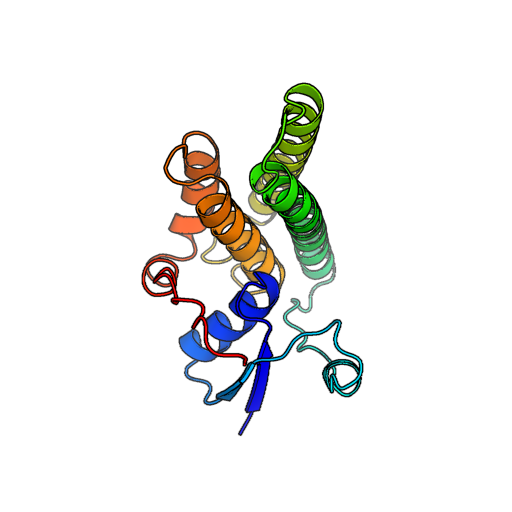2 ? 0.254 4.595 3.497 1.00 80.06 132 GLY A CA 1
ATOM 1027 C C . GLY A 1 132 ? 1.529 4.006 2.889 1.00 80.06 132 GLY A C 1
ATOM 1028 O O . GLY A 1 132 ? 2.378 4.723 2.361 1.00 80.06 132 GLY A O 1
ATOM 1029 N N . SER A 1 133 ? 1.632 2.679 2.882 1.00 81.44 133 SER A N 1
ATOM 1030 C CA . SER A 1 133 ? 2.762 1.952 2.305 1.00 81.44 133 SER A CA 1
ATOM 1031 C C . SER A 1 133 ? 2.862 2.043 0.795 1.00 81.44 133 SER A C 1
ATOM 1033 O O . SER A 1 133 ? 3.936 2.374 0.288 1.00 81.44 133 SER A O 1
ATOM 1035 N N . ILE A 1 134 ? 1.766 1.795 0.073 1.00 84.56 134 ILE A N 1
ATOM 1036 C CA . ILE A 1 134 ? 1.773 1.938 -1.386 1.00 84.56 134 ILE A CA 1
ATOM 1037 C C . ILE A 1 134 ? 2.018 3.394 -1.785 1.00 84.56 134 ILE A C 1
ATOM 1039 O O . ILE A 1 134 ? 2.823 3.650 -2.676 1.00 84.56 134 ILE A O 1
ATOM 1043 N N . LEU A 1 135 ? 1.421 4.361 -1.083 1.00 82.00 135 LEU A N 1
ATOM 1044 C CA . LEU A 1 135 ? 1.648 5.783 -1.353 1.00 82.00 135 LEU A CA 1
ATOM 1045 C C . LEU A 1 135 ? 3.116 6.178 -1.128 1.00 82.00 135 LEU A C 1
ATOM 1047 O O . LEU A 1 135 ? 3.720 6.847 -1.970 1.00 82.00 135 LEU A O 1
ATOM 1051 N N . GLY A 1 136 ? 3.722 5.707 -0.035 1.00 76.38 136 GLY A N 1
ATOM 1052 C CA . GLY A 1 136 ? 5.145 5.905 0.238 1.00 76.38 136 GLY A CA 1
ATOM 1053 C C . GLY A 1 136 ? 6.050 5.246 -0.807 1.00 76.38 136 GLY A C 1
ATOM 1054 O O . GLY A 1 136 ? 7.036 5.847 -1.235 1.00 76.38 136 GLY A O 1
ATOM 1055 N N . MET A 1 137 ? 5.707 4.037 -1.258 1.00 79.69 137 MET A N 1
ATOM 1056 C CA . MET A 1 137 ? 6.439 3.337 -2.314 1.00 79.69 137 MET A CA 1
ATOM 1057 C C . MET A 1 137 ? 6.319 4.056 -3.658 1.00 79.69 137 MET A C 1
ATOM 1059 O O . MET A 1 137 ? 7.320 4.234 -4.338 1.00 79.69 137 MET A O 1
ATOM 1063 N N . MET A 1 138 ? 5.130 4.530 -4.030 1.00 79.25 138 MET A N 1
ATOM 1064 C CA . MET A 1 138 ? 4.932 5.315 -5.249 1.00 79.25 138 MET A CA 1
ATOM 1065 C C . MET A 1 138 ? 5.743 6.607 -5.224 1.00 79.25 138 MET A C 1
ATOM 1067 O O . MET A 1 138 ? 6.409 6.909 -6.208 1.00 79.25 138 MET A O 1
ATOM 1071 N N . LYS A 1 139 ? 5.750 7.336 -4.100 1.00 77.50 139 LYS A N 1
ATOM 1072 C CA . LYS A 1 139 ? 6.595 8.529 -3.926 1.00 77.50 139 LYS A CA 1
ATOM 1073 C C . LYS A 1 139 ? 8.079 8.200 -4.128 1.00 77.50 139 LYS A C 1
ATOM 1075 O O . LYS A 1 139 ? 8.789 8.965 -4.771 1.00 77.50 139 LYS A O 1
ATOM 1080 N N . TYR A 1 140 ? 8.534 7.062 -3.603 1.00 77.25 140 TYR A N 1
ATOM 1081 C CA . TYR A 1 140 ? 9.918 6.609 -3.744 1.00 77.25 140 TYR A CA 1
ATOM 1082 C C . TYR A 1 140 ? 10.267 6.196 -5.183 1.00 77.25 140 TYR A C 1
ATOM 1084 O O . TYR A 1 140 ? 11.269 6.652 -5.722 1.00 77.25 140 TYR A O 1
ATOM 1092 N N . VAL A 1 141 ? 9.434 5.364 -5.815 1.00 76.62 141 VAL A N 1
ATOM 1093 C CA . VAL A 1 141 ? 9.700 4.786 -7.143 1.00 76.62 141 VAL A CA 1
ATOM 1094 C C . VAL A 1 141 ? 9.475 5.799 -8.273 1.00 76.62 141 VAL A C 1
ATOM 1096 O O . VAL A 1 141 ? 10.193 5.766 -9.266 1.00 76.62 141 VAL A O 1
ATOM 1099 N N . LEU A 1 142 ? 8.492 6.698 -8.150 1.00 73.56 142 LEU A N 1
ATOM 1100 C CA . LEU A 1 142 ? 8.089 7.623 -9.223 1.00 73.56 142 LEU A CA 1
ATOM 1101 C C . LEU A 1 142 ? 8.692 9.035 -9.099 1.00 73.56 142 LEU A C 1
ATOM 1103 O O . LEU A 1 142 ? 8.552 9.848 -10.015 1.00 73.56 142 LEU A O 1
ATOM 1107 N N . GLY A 1 143 ? 9.361 9.359 -7.988 1.00 66.81 143 GLY A N 1
ATOM 1108 C CA . GLY A 1 143 ? 9.980 10.673 -7.782 1.00 66.81 143 GLY A CA 1
ATOM 1109 C C . GLY A 1 143 ? 8.980 11.845 -7.819 1.00 66.81 143 GLY A C 1
ATOM 1110 O O . GLY A 1 143 ? 7.875 11.742 -7.296 1.00 66.81 143 GLY A O 1
ATOM 1111 N N . LYS A 1 144 ? 9.372 12.986 -8.419 1.00 47.78 144 LYS A N 1
ATOM 1112 C CA . LYS A 1 144 ? 8.604 14.259 -8.457 1.00 47.78 144 LYS A CA 1
ATOM 1113 C C . LYS A 1 144 ? 7.406 14.283 -9.428 1.00 47.78 144 LYS A C 1
ATOM 1115 O O . LYS A 1 144 ? 6.675 15.270 -9.437 1.00 47.78 144 LYS A O 1
ATOM 1120 N N . HIS A 1 145 ? 7.149 13.237 -10.218 1.00 46.62 145 HIS A N 1
ATOM 1121 C CA . HIS A 1 145 ? 6.039 13.204 -11.190 1.00 46.62 145 HIS A CA 1
ATOM 1122 C C . HIS A 1 145 ? 4.693 12.821 -10.544 1.00 46.62 145 HIS A C 1
ATOM 1124 O O . HIS A 1 145 ? 3.981 11.910 -10.966 1.00 46.62 145 HIS A O 1
ATOM 1130 N N . ILE A 1 146 ? 4.340 13.538 -9.479 1.00 50.09 146 ILE A N 1
ATOM 1131 C CA . ILE A 1 146 ? 3.184 13.278 -8.622 1.00 50.09 146 ILE A CA 1
ATOM 1132 C C . ILE A 1 146 ? 2.017 14.167 -9.079 1.00 50.09 146 ILE A C 1
ATOM 1134 O O . ILE A 1 146 ? 1.691 15.156 -8.437 1.00 50.09 146 ILE A O 1
ATOM 1138 N N . SER A 1 147 ? 1.368 13.832 -10.196 1.00 48.62 147 SER A N 1
ATOM 1139 C CA . SER A 1 147 ? 0.037 14.394 -10.513 1.00 48.62 147 SER A CA 1
ATOM 1140 C C . SER A 1 147 ? -1.089 13.424 -10.141 1.00 48.62 147 SER A C 1
ATOM 1142 O O . SER A 1 147 ? -2.158 13.838 -9.698 1.00 48.62 147 SER A O 1
ATOM 1144 N N . THR A 1 148 ? -0.832 12.115 -10.248 1.00 48.09 148 THR A N 1
ATOM 1145 C CA . THR A 1 148 ? -1.806 11.058 -9.922 1.00 48.09 148 THR A CA 1
ATOM 1146 C C . THR A 1 148 ? -1.709 10.643 -8.457 1.00 48.09 148 THR A C 1
ATOM 1148 O O . THR A 1 148 ? -2.720 10.593 -7.765 1.00 48.09 148 THR A O 1
ATOM 1151 N N . ALA A 1 149 ? -0.491 10.444 -7.941 1.00 44.91 149 ALA A N 1
ATOM 1152 C CA . ALA A 1 149 ? -0.289 10.133 -6.529 1.00 44.91 149 ALA A CA 1
ATOM 1153 C C . ALA A 1 149 ? -0.764 11.268 -5.601 1.00 44.91 149 ALA A C 1
ATOM 1155 O O . ALA A 1 149 ? -1.229 10.951 -4.520 1.00 44.91 149 ALA A O 1
ATOM 1156 N N . LEU A 1 150 ? -0.762 12.543 -6.034 1.00 45.03 150 LEU A N 1
ATOM 1157 C CA . LEU A 1 150 ? -1.231 13.691 -5.235 1.00 45.03 150 LEU A CA 1
ATOM 1158 C C . LEU A 1 150 ? -2.745 13.653 -4.968 1.00 45.03 150 LEU A C 1
ATOM 1160 O O . LEU A 1 150 ? -3.172 14.045 -3.887 1.00 45.03 150 LEU A O 1
ATOM 1164 N N . LYS A 1 151 ? -3.545 13.164 -5.932 1.00 50.47 151 LYS A N 1
ATOM 1165 C CA . LYS A 1 151 ? -5.011 13.033 -5.800 1.00 50.47 151 LYS A CA 1
ATOM 1166 C C . LYS A 1 151 ? -5.407 11.957 -4.786 1.00 50.47 151 LYS A C 1
ATOM 1168 O O . LYS A 1 151 ? -6.364 12.130 -4.046 1.00 50.47 151 LYS A O 1
ATOM 1173 N N . PHE A 1 152 ? -4.642 10.867 -4.733 1.00 49.38 152 PHE A N 1
ATOM 1174 C CA . PHE A 1 152 ? -4.820 9.808 -3.736 1.00 49.38 152 PHE A CA 1
ATOM 1175 C C . PHE A 1 152 ? -4.179 10.177 -2.389 1.00 49.38 152 PHE A C 1
ATOM 1177 O O . PHE A 1 152 ? -4.683 9.796 -1.335 1.00 49.38 152 PHE A O 1
ATOM 1184 N N . LEU A 1 153 ? -3.099 10.971 -2.416 1.00 47.94 153 LEU A N 1
ATOM 1185 C CA . LEU A 1 153 ? -2.478 11.543 -1.224 1.00 47.94 153 LEU A CA 1
ATOM 1186 C C . LEU A 1 153 ? -3.436 12.480 -0.497 1.00 47.94 153 LEU A C 1
ATOM 1188 O O . LEU A 1 153 ? -3.418 12.469 0.715 1.00 47.94 153 LEU A O 1
ATOM 1192 N N . THR A 1 154 ? -4.270 13.261 -1.190 1.00 47.06 154 THR A N 1
ATOM 1193 C CA . THR A 1 154 ? -5.145 14.255 -0.536 1.00 47.06 154 THR A CA 1
ATOM 1194 C C . THR A 1 154 ? -6.180 13.597 0.377 1.00 47.06 154 THR A C 1
ATOM 1196 O O . THR A 1 154 ? -6.383 14.052 1.496 1.00 47.06 154 THR A O 1
ATOM 1199 N N . LEU A 1 155 ? -6.762 12.469 -0.046 1.00 48.28 155 LEU A N 1
ATOM 1200 C CA . LEU A 1 155 ? -7.661 11.667 0.796 1.00 48.28 155 LEU A CA 1
ATOM 1201 C C . LEU A 1 155 ? -6.934 11.029 1.993 1.00 48.28 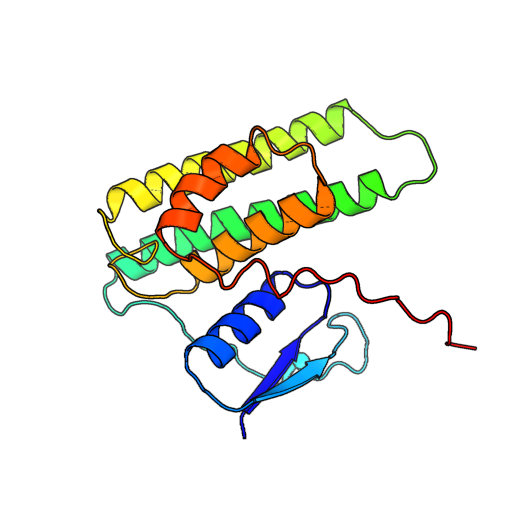155 LEU A C 1
ATOM 1203 O O . LEU A 1 155 ? -7.503 10.934 3.072 1.00 48.28 155 LEU A O 1
ATOM 1207 N N . PHE A 1 156 ? -5.667 10.636 1.828 1.00 45.81 156 PHE A N 1
ATOM 1208 C CA . PHE A 1 156 ? -4.867 10.010 2.888 1.00 45.81 156 PHE A CA 1
ATOM 1209 C C . PHE A 1 156 ? -4.173 11.023 3.828 1.00 45.81 156 PHE A C 1
ATOM 1211 O O . PHE A 1 156 ? -3.967 10.749 5.004 1.00 45.81 156 PHE A O 1
ATOM 1218 N N . GLN A 1 157 ? -3.822 12.213 3.340 1.00 44.12 157 GLN A N 1
ATOM 1219 C CA . GLN A 1 157 ? -3.182 13.298 4.095 1.00 44.12 157 GLN A CA 1
ATOM 1220 C C . GLN A 1 157 ? -4.167 14.018 5.011 1.00 44.12 157 GLN A C 1
ATOM 122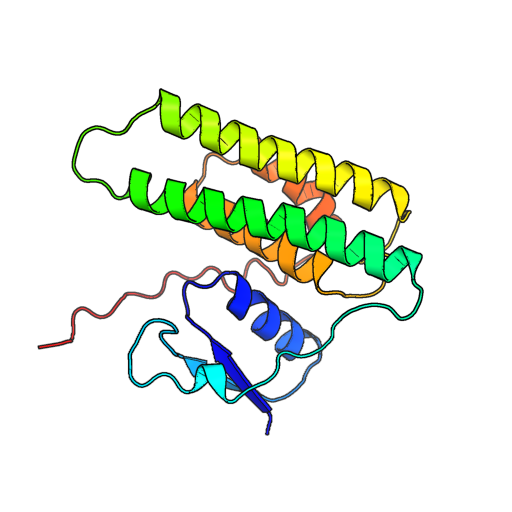2 O O . GLN A 1 157 ? -3.756 14.474 6.071 1.00 44.12 157 GLN A O 1
ATOM 1227 N N . ASN A 1 158 ? -5.451 14.061 4.646 1.00 42.06 158 ASN A N 1
ATOM 1228 C CA . ASN A 1 158 ? -6.503 14.518 5.553 1.00 42.06 158 ASN A CA 1
ATOM 1229 C C . ASN A 1 158 ? -6.675 13.574 6.766 1.00 42.06 158 ASN A C 1
ATOM 1231 O O . ASN A 1 158 ? -7.191 14.004 7.791 1.00 42.06 158 ASN A O 1
ATOM 1235 N N . ALA A 1 159 ? -6.210 12.321 6.665 1.00 41.44 159 ALA A N 1
ATOM 1236 C CA . ALA A 1 159 ? -6.285 11.293 7.708 1.00 41.44 159 ALA A CA 1
ATOM 1237 C C . ALA A 1 159 ? -4.994 11.166 8.556 1.00 41.44 159 ALA A C 1
ATOM 1239 O O . ALA A 1 159 ? -5.057 10.948 9.764 1.00 41.44 159 ALA A O 1
ATOM 1240 N N . LEU A 1 160 ? -3.806 11.327 7.955 1.00 43.53 160 LEU A N 1
ATOM 1241 C CA . LEU A 1 160 ? -2.498 11.106 8.605 1.00 43.53 160 LEU A CA 1
ATOM 1242 C C . LEU A 1 160 ? -1.492 12.227 8.271 1.00 43.53 160 LEU A C 1
ATOM 1244 O O . LEU A 1 160 ? -0.483 12.014 7.588 1.00 43.53 160 LEU A O 1
ATOM 1248 N N . GLY A 1 161 ? -1.781 13.444 8.734 1.00 34.31 161 GLY A N 1
ATOM 1249 C CA . GLY A 1 161 ? -0.865 14.585 8.651 1.00 34.31 161 GLY A CA 1
ATOM 1250 C C . GLY A 1 161 ? 0.437 14.370 9.443 1.00 34.31 161 GLY A C 1
ATOM 1251 O O . GLY A 1 161 ? 0.442 13.749 10.496 1.00 34.31 161 GLY A O 1
ATOM 1252 N N . GLU A 1 162 ? 1.541 14.903 8.910 1.00 37.78 162 GLU A N 1
ATOM 1253 C CA . GLU A 1 162 ? 2.891 15.036 9.506 1.00 37.78 162 GLU A CA 1
ATOM 1254 C C . GLU A 1 162 ? 3.805 13.789 9.578 1.00 37.78 162 GLU A C 1
ATOM 1256 O O . GLU A 1 162 ? 4.966 13.888 9.168 1.00 37.78 162 GLU A O 1
ATOM 1261 N N . ALA A 1 163 ? 3.325 12.596 9.944 1.00 37.25 163 ALA A N 1
ATOM 1262 C CA . ALA A 1 163 ? 4.202 11.433 10.211 1.00 37.25 163 ALA A CA 1
ATOM 1263 C C . ALA A 1 163 ? 5.002 10.893 8.992 1.00 37.25 163 ALA A C 1
ATOM 1265 O O . ALA A 1 163 ? 6.062 10.272 9.128 1.00 37.25 163 ALA A O 1
ATOM 1266 N N . LEU A 1 164 ? 4.526 11.123 7.762 1.00 37.84 164 LEU A N 1
ATOM 1267 C CA . LEU A 1 164 ? 5.156 10.591 6.542 1.00 37.84 164 LEU A CA 1
ATOM 1268 C C . LEU A 1 164 ? 6.364 11.399 6.036 1.00 37.84 164 LEU A C 1
ATOM 1270 O O . LEU A 1 164 ? 7.130 10.880 5.219 1.00 37.84 164 LEU A O 1
ATOM 1274 N N . ASN A 1 165 ? 6.545 12.651 6.467 1.00 38.53 165 ASN A N 1
ATOM 1275 C CA . ASN A 1 165 ? 7.591 13.517 5.909 1.00 38.53 165 ASN A CA 1
ATOM 1276 C C . ASN A 1 165 ? 8.976 13.306 6.541 1.00 38.53 165 ASN A C 1
ATOM 1278 O O . ASN A 1 165 ? 9.973 13.462 5.838 1.00 38.53 165 ASN A O 1
ATOM 1282 N N . ASP A 1 166 ? 9.063 12.882 7.803 1.00 35.53 166 ASP A N 1
ATOM 1283 C CA . ASP A 1 166 ? 10.351 12.778 8.513 1.00 35.53 166 ASP A CA 1
ATOM 1284 C C . ASP A 1 166 ? 11.100 11.450 8.238 1.00 35.53 166 ASP A C 1
ATOM 1286 O O . ASP A 1 166 ? 12.323 11.348 8.343 1.00 35.53 166 ASP A O 1
ATOM 1290 N N . SER A 1 167 ? 10.386 10.421 7.767 1.00 37.25 167 SER A N 1
ATOM 1291 C CA . SER A 1 167 ? 10.946 9.085 7.486 1.00 37.25 167 SER A CA 1
ATOM 1292 C C . SER A 1 167 ? 11.559 8.917 6.083 1.00 37.25 167 SER A C 1
ATOM 1294 O O . SER A 1 167 ? 12.038 7.833 5.742 1.00 37.25 167 SER A O 1
ATOM 1296 N N . ALA A 1 168 ? 11.561 9.973 5.260 1.00 35.47 168 ALA A N 1
ATOM 1297 C CA . ALA A 1 168 ? 11.967 9.943 3.851 1.00 35.47 168 ALA A CA 1
ATOM 1298 C C . ALA A 1 168 ? 13.456 10.261 3.592 1.00 35.47 168 ALA A C 1
ATOM 1300 O O . ALA A 1 168 ? 13.835 10.473 2.437 1.00 35.47 168 ALA A O 1
ATOM 1301 N N . ARG A 1 169 ? 14.319 10.301 4.620 1.00 32.94 169 ARG A N 1
ATOM 1302 C CA . ARG A 1 169 ? 15.758 10.532 4.405 1.00 32.94 169 ARG A CA 1
ATOM 1303 C C . ARG A 1 169 ? 16.385 9.359 3.634 1.00 32.94 169 ARG A C 1
ATOM 1305 O O . ARG A 1 169 ? 16.207 8.208 4.040 1.00 32.94 169 ARG A O 1
ATOM 1312 N N . PRO A 1 170 ? 17.134 9.617 2.547 1.00 29.08 170 PRO A N 1
ATOM 1313 C CA . PRO A 1 170 ? 17.877 8.573 1.859 1.00 29.08 170 PRO A CA 1
ATOM 1314 C C . PRO A 1 170 ? 18.995 8.057 2.774 1.00 29.08 170 PRO A C 1
ATOM 1316 O O . PRO A 1 170 ? 19.857 8.820 3.204 1.00 29.08 170 PRO A O 1
ATOM 1319 N N . LEU A 1 171 ? 18.981 6.758 3.075 1.00 33.69 171 LEU A N 1
ATOM 1320 C CA . LEU A 1 171 ? 20.123 6.083 3.686 1.00 33.69 171 LEU A CA 1
ATOM 1321 C C . LEU A 1 171 ? 21.117 5.737 2.581 1.00 33.69 171 LEU A C 1
ATOM 1323 O O . LEU A 1 171 ? 20.757 5.083 1.600 1.00 33.69 171 LEU A O 1
ATOM 1327 N N . GLN A 1 172 ? 22.363 6.179 2.744 1.00 30.83 172 GLN A N 1
ATOM 1328 C CA . GLN A 1 172 ? 23.463 5.690 1.927 1.00 30.83 172 GLN A CA 1
ATOM 1329 C C . GLN A 1 172 ? 23.626 4.197 2.207 1.00 30.83 172 GLN A C 1
ATOM 1331 O O . GLN A 1 172 ? 23.855 3.794 3.347 1.00 30.83 172 GLN A O 1
ATOM 1336 N N . TYR A 1 173 ? 23.465 3.372 1.175 1.00 30.03 173 TYR A N 1
ATOM 1337 C CA . TYR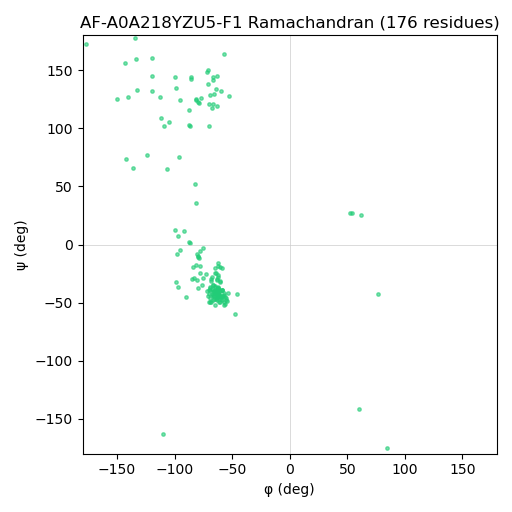 A 1 173 ? 23.876 1.979 1.251 1.00 30.03 173 TYR A CA 1
ATOM 1338 C C . TYR A 1 173 ? 25.407 1.997 1.261 1.00 30.03 173 TYR A C 1
ATOM 1340 O O . TYR A 1 173 ? 26.028 2.299 0.240 1.00 30.03 173 TYR A O 1
ATOM 1348 N N . GLY A 1 174 ? 25.994 1.809 2.446 1.00 32.78 174 GLY A N 1
ATOM 1349 C CA . GLY A 1 174 ? 27.437 1.729 2.625 1.00 32.78 174 GLY A CA 1
ATOM 1350 C C . GLY A 1 174 ? 28.001 0.684 1.675 1.00 32.78 174 GLY A C 1
ATOM 1351 O O . GLY A 1 174 ? 27.501 -0.438 1.592 1.00 32.78 174 GLY A O 1
ATOM 1352 N N . ARG A 1 175 ? 29.013 1.089 0.917 1.00 34.12 175 ARG A N 1
ATOM 1353 C CA . ARG A 1 175 ? 29.708 0.288 -0.088 1.00 34.12 175 ARG A CA 1
ATOM 1354 C C . ARG A 1 175 ? 30.757 -0.619 0.574 1.00 34.12 175 ARG A C 1
ATOM 1356 O O . ARG A 1 175 ? 31.812 -0.837 -0.004 1.00 34.12 175 ARG A O 1
ATOM 1363 N N . ASP A 1 176 ? 30.456 -1.131 1.765 1.00 37.41 176 ASP A N 1
ATOM 1364 C CA . ASP A 1 176 ? 31.425 -1.785 2.643 1.00 37.41 176 ASP A CA 1
ATOM 1365 C C . ASP A 1 176 ? 30.936 -3.197 2.976 1.00 37.41 176 ASP A C 1
ATOM 1367 O O . ASP A 1 176 ? 30.381 -3.477 4.036 1.00 37.41 176 ASP A O 1
ATOM 1371 N N . ALA A 1 177 ? 31.104 -4.082 1.999 1.00 32.12 177 ALA A N 1
ATOM 1372 C CA . ALA A 1 177 ? 31.160 -5.523 2.196 1.00 32.12 177 ALA A CA 1
ATOM 1373 C C . ALA A 1 177 ? 32.210 -6.072 1.219 1.00 32.12 177 ALA A C 1
ATOM 1375 O O . ALA A 1 177 ? 31.873 -6.622 0.171 1.00 32.12 177 ALA A O 1
ATOM 1376 N N . ASN A 1 178 ? 33.475 -5.818 1.558 1.00 32.19 178 ASN A N 1
ATOM 1377 C CA . ASN A 1 178 ? 34.608 -6.677 1.222 1.00 32.19 178 ASN A CA 1
ATOM 1378 C C . ASN A 1 178 ? 35.044 -7.369 2.511 1.00 32.19 178 ASN A C 1
ATOM 1380 O O . ASN A 1 178 ? 35.073 -6.664 3.547 1.00 32.19 178 ASN A O 1
#

pLDDT: mean 72.54, std 18.12, range [29.08, 94.38]

Mean predicted aligned error: 12.66 Å

Organism: NCBI:txid2795749

Secondary structure (DSSP, 8-state):
-EEEEE-TT-HHHHHHHHHHHHTT--EEEEE--TTSTT--GGG-PPP----SSHHHHHHHHHHHHHHHHHHHHHHHHHHHHH-SS---HHHHHHHHHHHHHHHHHHHHHHHHT-S-SSTBTTB--HHHHHHHHHHHHHHHHHTT--SHHHHHHHHHHTTS-STTTGGGPPPP------

InterPro domains:
  IPR004045 Glutathione S-transferase, N-terminal [PF13409] (10-51)
  IPR036249 Thioredoxin-like superfamily [SSF52833] (2-52)
  IPR036282 Glutathione S-transferase, C-terminal domain superfamily [SSF47616] (43-142)

Solvent-accessible surface area (backbone atoms only — not comparable to full-atom values): 10487 Å² total; per-residue (Å²): 128,47,76,44,77,24,37,88,86,36,43,72,38,48,34,59,52,51,54,31,58,78,67,72,48,73,63,44,83,41,80,47,56,87,88,45,97,83,50,66,67,88,80,64,82,82,85,87,48,65,63,89,53,67,72,54,35,50,52,36,49,53,34,23,53,32,25,48,56,30,38,58,49,49,53,54,48,43,56,52,70,67,48,93,64,92,68,60,64,72,58,49,53,55,48,50,52,52,37,53,50,29,52,54,52,35,51,55,54,32,63,71,50,55,91,53,59,29,57,46,78,57,42,84,33,51,26,48,38,27,46,54,23,34,54,53,46,47,48,67,71,58,51,88,77,55,73,67,60,47,65,58,40,53,70,49,44,76,38,55,67,74,73,72,70,77,75,67,70,84,76,80,77,74,93,78,85,127

Sequence (178 aa):
MLALISATPSPFARKNRIALIEKGIPFKLQTEVPWHSTTETPKYKPPLLIPERLDDKLLVRQIQVLADGACDTMGLVFFETMKGGTKSEEWLSRRYRKVNGALAAADGLVRTSGEGRFLVCDEFSVADIARGSILGMMKYVLGKHISTALKFLTLFQNALGEALNDSARPLQYGRDAN

Foldseek 3Di:
DAEQEDALLQLLSVLVVLVCVVVVNDYHYDHDDPPDPPDPVVVDDDDAFFDDDPVRNVLLVLLLVLLVVLVVLLVVLLVLVPDPDDHDPVSNVVSVVSNLVSLVVNVVSLVVQPDELASHPNGDGSNLSSLLSSLLSCCVRVPPPPPSSVVSVVVSCSNDPDSSPPSPDDDPPPPDDD

Radius of gyration: 17.11 Å; Cα contacts (8 Å, |Δi|>4): 173; chains: 1; bounding box: 53×34×48 Å

Nearest PDB structures (foldseek):
  3r2q-assembly1_A-2  TM=7.102E-01  e=3.955E-07  Escherichia coli K-12
  2x64-assembly2_A  TM=6.372E-01  e=2.400E-02  Xylella fastidiosa 9a5c
  1ags-assembly1_B  TM=5.614E-01  e=3.423E-02  synthetic construct
  1ml6-assembly1_B  TM=5.764E-01  e=6.622E-02  Mus musculus
  1f3a-assembly1_B  TM=5.987E-01  e=1.418E-01  Mus musculus